Protein AF-A0A7G8H4Z4-F1 (afdb_monomer)

Radius of gyration: 18.01 Å; Cα contacts (8 Å, |Δi|>4): 346; chains: 1; bounding box: 50×31×47 Å

Mean predicted aligned error: 4.03 Å

pLDDT: mean 93.43, std 5.3, range [66.06, 98.56]

Secondary structure (DSSP, 8-state):
--B--TTTHHHHHHHHHHHHHS----HHHHHHHHHTS---SHHHHHHHHHHHHTPPPPPHHHHHHHHHHHHHSS-TTS-GGG--SGGGGPPBSS-HHHHHHHHHTT----EE-SS-HHHHHIIIIIIS--SS--EE-BTTBPPTT-THHHHHHHHHHHTTS--S-EEEEESSHHHHHHHHHHHHH-TTS-EEEEEE--TT-S-HHHHHHHHHHTT-SEEESSGGGHHHHHT-

Solvent-accessible surface area (backbone atoms only — not comparable to full-atom values): 13020 Å² total; per-residue (Å²): 96,55,59,45,48,66,70,10,60,55,39,18,31,2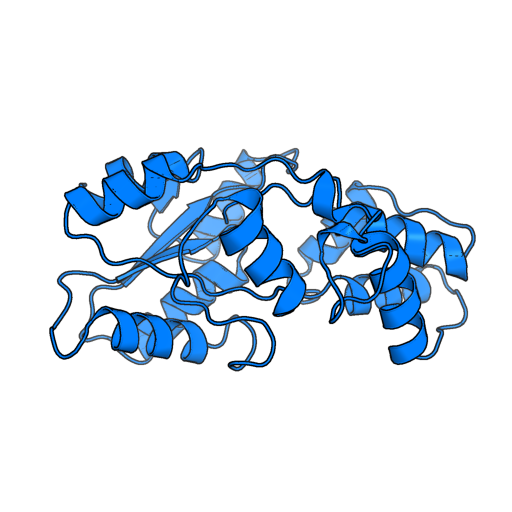6,52,41,31,22,71,77,62,74,49,64,66,50,73,62,57,50,49,59,53,46,66,70,74,76,49,86,49,59,59,64,39,29,52,51,51,34,53,73,72,68,37,86,79,71,57,68,67,61,50,44,51,51,27,42,44,45,25,37,37,45,63,73,89,53,67,75,88,64,43,72,20,29,66,78,71,40,52,66,67,59,57,52,65,60,56,51,51,37,48,76,71,71,45,76,79,70,46,80,43,85,43,50,55,53,63,46,46,44,46,44,39,70,72,41,62,41,81,83,68,56,69,38,33,45,81,74,41,66,65,73,41,48,26,63,40,58,53,53,49,53,52,64,64,34,70,89,54,84,65,87,57,48,75,47,61,25,60,48,57,43,46,28,36,17,44,52,47,35,33,73,78,43,66,91,48,47,67,43,25,34,29,30,60,59,89,83,51,86,61,50,67,62,48,48,49,51,33,44,75,53,58,26,75,42,78,42,89,46,70,73,48,48,61,71,63,71,77,107

Nearest PDB structures (foldseek):
  6kj7-assembly1_A  TM=3.170E-01  e=1.910E-01  Escherichia coli K-12
  1ujn-assembly1_B  TM=4.384E-01  e=1.568E+00  Thermus thermophilus HB8
  5g1o-assembly1_E  TM=2.697E-01  e=2.770E-01  Homo sapiens
  6jkp-assembly1_A  TM=4.003E-01  e=1.082E+00  Bifidobacterium catenulatum PV20-2
  5g1o-assembly2_B  TM=2.558E-01  e=6.591E-01  Homo sapiens

Sequence (232 aa):
MIRDVAGSYRRALQETVQHYSGWRPTPEDIDNLKGEGRWNNDWDASLELLRRHGTELPDRTALVDVFSGYYFGGDPQGDPSDWTGFIGDEPLLVDSAFFEELSSRGIRWGFVSGAEPPSARFVLEQRLGLNKPSLIAMGDAPDKPDPTGLLRMAETLADGERPEWVAYIGDTVADVQTVINARERRPELRWRSLGVAPPHVADVMSYHQKLRNAGADCIVGATRELIPALLQ

Structure (mmCIF, N/CA/C/O backbone):
data_AF-A0A7G8H4Z4-F1
#
_entry.id   AF-A0A7G8H4Z4-F1
#
loop_
_atom_site.group_PDB
_atom_site.id
_atom_site.type_symbol
_atom_site.label_atom_id
_atom_site.label_alt_id
_atom_site.label_comp_id
_atom_s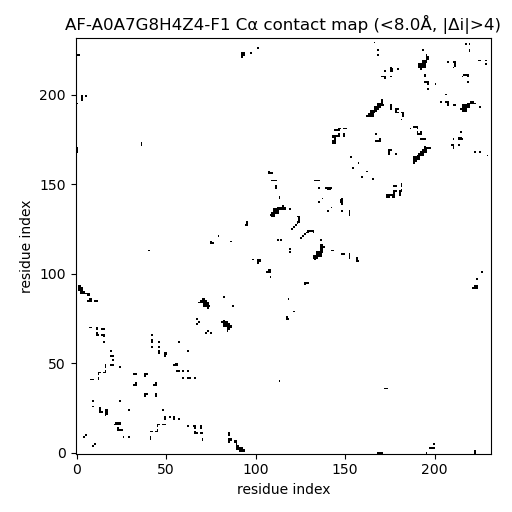ite.label_asym_id
_atom_site.label_entity_id
_atom_site.label_seq_id
_atom_site.pdbx_PDB_ins_code
_atom_site.Cartn_x
_atom_site.Cartn_y
_atom_site.Cartn_z
_atom_site.occupancy
_atom_site.B_iso_or_equiv
_atom_site.auth_seq_id
_atom_site.auth_comp_id
_atom_site.auth_asym_id
_atom_site.auth_atom_id
_atom_site.pdbx_PDB_model_num
ATOM 1 N N . MET A 1 1 ? -3.959 -4.346 3.946 1.00 86.81 1 MET A N 1
ATOM 2 C CA . MET A 1 1 ? -3.576 -4.863 2.611 1.00 86.81 1 MET A CA 1
ATOM 3 C C . MET A 1 1 ? -4.752 -5.628 1.990 1.00 86.81 1 MET A C 1
ATOM 5 O O . MET A 1 1 ? -5.390 -6.400 2.695 1.00 86.81 1 MET A O 1
ATOM 9 N N . ILE A 1 2 ? -5.117 -5.338 0.732 1.00 92.31 2 ILE A N 1
ATOM 10 C CA . ILE A 1 2 ? -6.394 -5.783 0.105 1.00 92.31 2 ILE A CA 1
ATOM 11 C C . ILE A 1 2 ? -6.240 -6.455 -1.266 1.00 92.31 2 ILE A C 1
ATOM 13 O O . ILE A 1 2 ? -7.210 -6.976 -1.810 1.00 92.31 2 ILE A O 1
ATOM 17 N N . ARG A 1 3 ? -5.032 -6.438 -1.824 1.00 92.12 3 ARG A N 1
ATOM 18 C CA . ARG A 1 3 ? -4.690 -6.997 -3.131 1.00 92.12 3 ARG A CA 1
ATOM 19 C C . ARG A 1 3 ? -3.290 -7.594 -3.070 1.00 92.12 3 ARG A C 1
ATOM 21 O O . ARG A 1 3 ? -2.479 -7.134 -2.263 1.00 92.12 3 ARG A O 1
ATOM 28 N N . ASP A 1 4 ? -3.010 -8.565 -3.924 1.00 88.94 4 ASP A N 1
ATOM 29 C CA . ASP A 1 4 ? -1.660 -9.068 -4.148 1.00 88.94 4 ASP A CA 1
ATOM 30 C C . ASP A 1 4 ? -1.006 -8.335 -5.325 1.00 88.94 4 ASP A C 1
ATOM 32 O O . ASP A 1 4 ? -1.487 -8.384 -6.454 1.00 88.94 4 ASP A O 1
ATOM 36 N N . VAL A 1 5 ? 0.099 -7.643 -5.043 1.00 84.38 5 VAL A N 1
ATOM 37 C CA . VAL A 1 5 ? 0.817 -6.792 -6.008 1.00 84.38 5 VAL A CA 1
ATOM 38 C C . VAL A 1 5 ? 2.031 -7.480 -6.641 1.00 84.38 5 VAL A C 1
ATOM 40 O O . VAL A 1 5 ? 2.798 -6.847 -7.371 1.00 84.38 5 VAL A O 1
ATOM 43 N N . ALA A 1 6 ? 2.252 -8.770 -6.363 1.00 80.44 6 ALA A N 1
ATOM 44 C CA . ALA A 1 6 ? 3.392 -9.505 -6.914 1.00 80.44 6 ALA A CA 1
ATOM 45 C C . ALA A 1 6 ? 3.399 -9.518 -8.448 1.00 80.44 6 ALA A C 1
ATOM 47 O O . ALA A 1 6 ? 4.448 -9.344 -9.065 1.00 80.44 6 ALA A O 1
ATOM 48 N N . GLY A 1 7 ? 2.222 -9.677 -9.059 1.00 82.12 7 GLY A N 1
ATOM 49 C CA . GLY A 1 7 ? 2.059 -9.678 -10.513 1.00 82.12 7 GLY A CA 1
ATOM 50 C C . GLY A 1 7 ? 2.130 -8.295 -11.166 1.00 82.12 7 GLY A C 1
ATOM 51 O O . GLY A 1 7 ? 2.235 -8.230 -12.389 1.00 82.12 7 GLY A O 1
ATOM 52 N N . SER A 1 8 ? 2.095 -7.214 -10.375 1.00 89.62 8 SER A N 1
ATOM 53 C CA . SER A 1 8 ? 1.918 -5.843 -10.858 1.00 89.62 8 SER A CA 1
ATOM 54 C C . SER A 1 8 ? 3.090 -4.921 -10.530 1.00 89.62 8 SER A C 1
ATOM 56 O O . SER A 1 8 ? 3.951 -4.733 -11.381 1.00 89.62 8 SER A O 1
ATOM 58 N N . TYR A 1 9 ? 3.179 -4.376 -9.314 1.00 88.19 9 TYR A N 1
ATOM 59 C CA . TYR A 1 9 ? 4.234 -3.454 -8.881 1.00 88.19 9 TYR A CA 1
ATOM 60 C C . TYR A 1 9 ? 5.607 -4.112 -8.952 1.00 88.19 9 TYR A C 1
ATOM 62 O O . TYR A 1 9 ? 6.549 -3.536 -9.494 1.00 88.19 9 TYR A O 1
ATOM 70 N N . ARG A 1 10 ? 5.723 -5.349 -8.448 1.00 89.38 10 ARG A N 1
ATOM 71 C CA . ARG A 1 10 ? 7.006 -6.070 -8.463 1.00 89.38 10 ARG A CA 1
ATOM 72 C C . ARG A 1 10 ? 7.414 -6.416 -9.893 1.00 89.38 10 ARG A C 1
ATOM 74 O O . ARG A 1 10 ? 8.589 -6.312 -10.224 1.00 89.38 10 ARG A O 1
ATOM 81 N N . ARG A 1 11 ? 6.447 -6.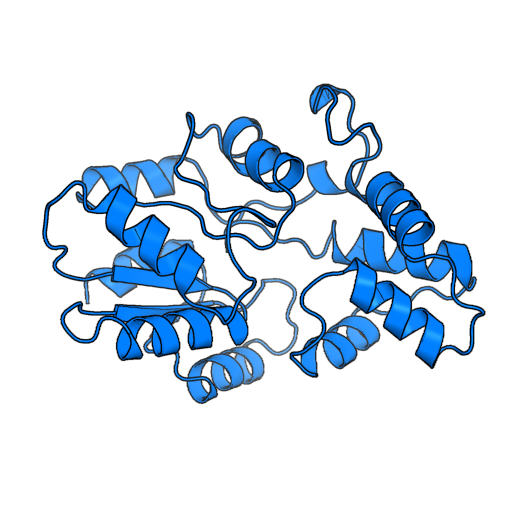741 -10.756 1.00 92.19 11 ARG A N 1
ATOM 82 C CA . ARG A 1 11 ? 6.690 -6.960 -12.184 1.00 92.19 11 ARG A CA 1
ATOM 83 C C . ARG A 1 11 ? 7.092 -5.671 -12.900 1.00 92.19 11 ARG A C 1
ATOM 85 O O . ARG A 1 11 ? 8.067 -5.689 -13.635 1.00 92.19 11 ARG A O 1
ATOM 92 N N . ALA A 1 12 ? 6.407 -4.556 -12.654 1.00 94.88 12 ALA A N 1
ATOM 93 C CA . ALA A 1 12 ? 6.767 -3.250 -13.202 1.00 94.88 12 ALA A CA 1
ATOM 94 C C . ALA A 1 12 ? 8.193 -2.859 -12.792 1.00 94.88 12 ALA A C 1
ATOM 96 O O . ALA A 1 12 ? 8.983 -2.493 -13.651 1.00 94.88 12 ALA A O 1
ATOM 97 N N . LEU A 1 13 ? 8.568 -3.068 -11.524 1.00 94.94 13 LEU A N 1
ATOM 98 C CA . LEU A 1 13 ? 9.944 -2.902 -11.045 1.00 94.94 13 LEU A CA 1
ATOM 99 C C . LEU A 1 13 ? 10.928 -3.766 -11.852 1.00 94.94 13 LEU A C 1
ATOM 101 O O . LEU A 1 13 ? 11.952 -3.261 -12.308 1.00 94.94 13 LEU A O 1
ATOM 105 N N . GLN A 1 14 ? 10.623 -5.051 -12.070 1.00 95.69 14 GLN A N 1
ATOM 106 C CA . GLN A 1 14 ? 11.476 -5.944 -12.865 1.00 95.69 14 GLN A CA 1
ATOM 107 C C . GLN A 1 14 ? 11.654 -5.453 -14.304 1.00 95.69 14 GLN A C 1
ATOM 109 O O . GLN A 1 14 ? 12.784 -5.417 -14.791 1.00 95.69 14 GLN A O 1
ATOM 114 N N . GLU A 1 15 ? 10.562 -5.073 -14.971 1.00 97.00 15 GLU A N 1
ATOM 115 C CA . GLU A 1 15 ? 10.593 -4.568 -16.349 1.00 97.00 15 GLU A CA 1
ATOM 116 C C . GLU A 1 15 ? 11.323 -3.221 -16.443 1.00 97.00 15 GLU A C 1
ATOM 118 O O . GLU A 1 15 ? 12.080 -2.994 -17.385 1.00 97.00 15 GLU A O 1
ATOM 123 N N . THR A 1 16 ? 11.167 -2.339 -15.453 1.00 97.50 16 THR A N 1
ATOM 124 C CA . THR A 1 16 ? 11.894 -1.065 -15.379 1.00 97.50 16 THR A CA 1
ATOM 125 C C . THR A 1 16 ? 13.393 -1.289 -15.210 1.00 97.50 16 THR A C 1
ATOM 127 O O . THR A 1 16 ? 14.186 -0.683 -15.928 1.00 97.50 16 THR A O 1
ATOM 130 N N . VAL A 1 17 ? 13.814 -2.184 -14.312 1.00 97.69 17 VAL A N 1
ATOM 131 C CA . VAL A 1 17 ? 15.243 -2.503 -14.148 1.00 97.69 17 VAL A CA 1
ATOM 132 C C . VAL A 1 17 ? 15.800 -3.147 -15.422 1.00 97.69 17 VAL A C 1
ATOM 134 O O . VAL A 1 17 ? 16.880 -2.761 -15.880 1.00 97.69 17 VAL A O 1
ATOM 137 N N . GLN A 1 18 ? 15.048 -4.054 -16.051 1.00 97.75 18 GLN A N 1
ATOM 138 C CA . GLN A 1 18 ? 15.438 -4.672 -17.318 1.00 97.75 18 GLN A CA 1
ATOM 139 C C . GLN A 1 18 ? 15.544 -3.657 -18.458 1.00 97.75 18 GLN A C 1
ATOM 141 O O . GLN A 1 18 ? 16.483 -3.741 -19.247 1.00 97.75 18 GLN A O 1
ATOM 146 N N . HIS A 1 19 ? 14.638 -2.681 -18.528 1.00 97.44 19 HIS A N 1
ATOM 147 C CA . HIS A 1 19 ? 14.658 -1.623 -19.536 1.00 97.44 19 HIS A CA 1
ATOM 148 C C . HIS A 1 19 ? 15.983 -0.845 -19.534 1.00 97.44 19 HIS A C 1
ATOM 150 O O . HIS A 1 19 ? 16.539 -0.585 -20.598 1.00 97.44 19 HIS A O 1
ATOM 156 N N . TYR A 1 20 ? 16.512 -0.513 -18.351 1.00 97.62 20 TYR A N 1
ATOM 157 C CA . TYR A 1 20 ? 17.741 0.281 -18.228 1.00 97.62 20 TYR A CA 1
ATOM 158 C C . TYR A 1 20 ? 19.033 -0.542 -18.202 1.00 97.62 20 TYR A C 1
ATOM 160 O O . TYR A 1 20 ? 20.078 -0.042 -18.611 1.00 97.62 20 TYR A O 1
ATOM 168 N N . SER A 1 21 ? 18.998 -1.782 -17.708 1.00 96.38 21 SER A N 1
ATOM 169 C CA . SER A 1 21 ? 20.215 -2.582 -17.482 1.00 96.38 21 SER A CA 1
ATOM 170 C C . SER A 1 21 ? 20.344 -3.829 -18.356 1.00 96.38 21 SER A C 1
ATOM 172 O O . SER A 1 21 ? 21.412 -4.437 -18.391 1.00 96.38 21 SER A O 1
ATOM 174 N N . GLY A 1 22 ? 19.266 -4.260 -19.017 1.00 96.19 22 GLY A N 1
ATOM 175 C CA . GLY A 1 22 ? 19.169 -5.571 -19.666 1.00 96.19 22 GLY A CA 1
ATOM 176 C C . GLY A 1 22 ? 19.056 -6.750 -18.688 1.00 96.19 22 GLY A C 1
ATOM 177 O O . GLY A 1 22 ? 18.748 -7.865 -19.112 1.00 96.19 22 GLY A O 1
ATOM 178 N N . TRP A 1 23 ? 19.258 -6.523 -17.387 1.00 96.62 23 TRP A N 1
ATOM 179 C CA . TRP A 1 23 ? 19.105 -7.513 -16.329 1.00 96.62 23 TRP A CA 1
ATOM 180 C C . TRP A 1 23 ? 17.718 -7.419 -15.696 1.00 96.62 23 TRP A C 1
ATOM 182 O O . TRP A 1 23 ? 17.251 -6.342 -15.333 1.00 96.62 23 TRP A O 1
ATOM 192 N N . ARG A 1 24 ? 17.062 -8.570 -15.538 1.00 96.25 24 ARG A N 1
ATOM 193 C CA . ARG A 1 24 ? 15.770 -8.667 -14.859 1.00 96.25 24 ARG A CA 1
ATOM 194 C C . ARG A 1 24 ? 15.986 -9.218 -13.443 1.00 96.25 24 ARG A C 1
ATOM 196 O O . ARG A 1 24 ? 16.349 -10.392 -13.332 1.00 96.25 24 ARG A O 1
ATOM 203 N N . PRO A 1 25 ? 15.768 -8.423 -12.379 1.00 95.25 25 PRO A N 1
ATOM 204 C CA . PRO A 1 25 ? 15.934 -8.891 -11.009 1.00 95.25 25 PRO A CA 1
ATOM 205 C C . PRO A 1 25 ? 14.963 -10.028 -10.703 1.00 95.25 25 PRO A C 1
ATOM 207 O O . PRO A 1 25 ? 13.812 -10.034 -11.151 1.00 95.25 25 PRO A O 1
ATOM 210 N N . THR A 1 26 ? 15.418 -11.003 -9.930 1.00 91.94 26 THR A N 1
ATOM 211 C CA . THR A 1 26 ? 14.581 -12.111 -9.466 1.00 91.94 26 THR A CA 1
ATOM 212 C C . THR A 1 26 ? 13.665 -11.656 -8.320 1.00 91.94 26 THR A C 1
ATOM 214 O O . THR A 1 26 ? 13.934 -10.636 -7.681 1.00 91.94 26 THR A O 1
ATOM 217 N N . PRO A 1 27 ? 12.580 -12.392 -8.010 1.00 86.25 27 PRO A N 1
ATOM 218 C CA . PRO A 1 27 ? 11.784 -12.122 -6.811 1.00 86.25 27 PRO A CA 1
ATOM 219 C C . PRO A 1 27 ? 12.628 -12.082 -5.529 1.00 86.25 27 PRO A C 1
ATOM 221 O O . PRO A 1 27 ? 12.406 -11.214 -4.688 1.00 86.25 27 PRO A O 1
ATOM 224 N N . GLU A 1 28 ? 13.642 -12.949 -5.435 1.00 85.69 28 GLU A N 1
ATOM 225 C CA . GLU A 1 28 ? 14.582 -13.006 -4.313 1.00 85.69 28 GLU A CA 1
ATOM 226 C C . GLU A 1 28 ? 15.433 -11.732 -4.203 1.00 85.69 28 GLU A C 1
ATOM 228 O O . GLU A 1 28 ? 15.587 -11.199 -3.106 1.00 85.69 28 GLU A O 1
ATOM 233 N N . ASP A 1 29 ? 15.917 -11.176 -5.320 1.00 91.00 29 ASP A N 1
ATOM 234 C CA . ASP A 1 29 ? 16.646 -9.896 -5.316 1.00 91.00 29 ASP A CA 1
ATOM 235 C C . ASP A 1 29 ? 15.784 -8.763 -4.740 1.00 91.00 29 ASP A C 1
ATOM 237 O O . ASP A 1 29 ? 16.250 -7.944 -3.943 1.00 91.00 29 ASP A O 1
ATOM 241 N N . ILE A 1 30 ? 14.501 -8.740 -5.112 1.00 88.56 30 ILE A N 1
ATOM 242 C CA . ILE A 1 30 ? 13.546 -7.734 -4.638 1.00 88.56 30 ILE A CA 1
ATOM 243 C C . ILE A 1 30 ? 13.212 -7.968 -3.162 1.00 88.56 30 ILE A C 1
ATOM 245 O O . ILE A 1 30 ? 13.151 -7.004 -2.402 1.00 88.56 30 ILE A O 1
ATOM 249 N N . ASP A 1 31 ? 12.997 -9.215 -2.736 1.00 82.88 31 ASP A N 1
ATOM 250 C CA . ASP A 1 31 ? 12.741 -9.552 -1.329 1.00 82.88 31 ASP A CA 1
ATOM 251 C C . ASP A 1 31 ? 13.931 -9.183 -0.437 1.00 82.88 31 ASP A C 1
ATOM 253 O O . ASP A 1 31 ? 13.738 -8.558 0.607 1.00 82.88 31 ASP A O 1
ATOM 257 N N . ASN A 1 32 ? 15.155 -9.489 -0.869 1.00 84.62 32 ASN A N 1
ATOM 258 C CA . ASN A 1 32 ? 16.382 -9.126 -0.162 1.00 84.62 32 ASN A CA 1
ATOM 259 C C . ASN A 1 32 ? 16.508 -7.608 -0.016 1.00 84.62 32 ASN A C 1
ATOM 261 O O . ASN A 1 32 ? 16.765 -7.109 1.082 1.00 84.62 32 ASN A O 1
ATOM 265 N N . LEU A 1 33 ? 16.252 -6.867 -1.097 1.00 86.75 33 LEU A N 1
ATOM 266 C CA . LEU A 1 33 ? 16.260 -5.412 -1.075 1.00 86.75 33 LEU A CA 1
ATOM 267 C C . LEU A 1 33 ? 15.194 -4.857 -0.121 1.00 86.75 33 LEU A C 1
ATOM 269 O O . LEU A 1 33 ? 15.506 -4.108 0.804 1.00 86.75 33 LEU A O 1
ATOM 273 N N . LYS A 1 34 ? 13.926 -5.241 -0.303 1.00 79.62 34 LYS A N 1
ATOM 274 C CA . LYS A 1 34 ? 12.804 -4.797 0.545 1.00 79.62 34 LYS A CA 1
ATOM 275 C C . LYS A 1 34 ? 12.999 -5.212 2.006 1.00 79.62 34 LYS A C 1
ATOM 277 O O . LYS A 1 34 ? 12.556 -4.508 2.917 1.00 79.62 34 LYS A O 1
ATOM 282 N N . GLY A 1 35 ? 13.718 -6.308 2.243 1.00 73.06 35 GLY A N 1
ATOM 283 C CA . GLY A 1 35 ? 14.132 -6.798 3.552 1.00 73.06 35 GLY A CA 1
ATOM 284 C C . GLY A 1 35 ? 14.850 -5.753 4.408 1.00 73.06 35 GLY A C 1
ATOM 285 O O . GLY A 1 35 ? 14.655 -5.756 5.626 1.00 73.06 35 GLY A O 1
ATOM 286 N N . GLU A 1 36 ? 15.571 -4.817 3.781 1.00 81.38 36 GLU A N 1
ATOM 287 C CA . GLU A 1 36 ? 16.318 -3.724 4.426 1.00 81.38 36 GLU A CA 1
ATOM 288 C C . GLU A 1 36 ? 15.432 -2.652 5.078 1.00 81.38 36 GLU A C 1
ATOM 290 O O . GLU A 1 36 ? 15.938 -1.803 5.814 1.00 81.38 36 GLU A O 1
ATOM 295 N N . GLY A 1 37 ? 14.123 -2.657 4.799 1.00 66.06 37 GLY A N 1
ATOM 296 C CA . GLY A 1 37 ? 13.134 -1.824 5.492 1.00 66.06 37 GLY A CA 1
ATOM 297 C C . GLY A 1 37 ? 13.179 -0.326 5.174 1.00 66.06 37 GLY A C 1
ATOM 298 O O . GLY A 1 37 ? 12.551 0.452 5.885 1.00 66.06 37 GLY A O 1
ATOM 299 N N . ARG A 1 38 ? 13.917 0.085 4.134 1.00 74.25 38 ARG A N 1
ATOM 300 C CA . ARG A 1 38 ? 14.039 1.495 3.705 1.00 74.25 38 ARG A CA 1
ATOM 301 C C . ARG A 1 38 ? 13.468 1.794 2.314 1.00 74.25 38 ARG A C 1
ATOM 303 O O . ARG A 1 38 ? 13.267 2.953 1.977 1.00 74.25 38 ARG A O 1
ATOM 310 N N . TRP A 1 39 ? 13.205 0.766 1.508 1.00 80.00 39 TRP A N 1
ATOM 311 C CA . TRP A 1 39 ? 12.813 0.903 0.100 1.00 80.00 39 TRP A CA 1
ATOM 312 C C . TRP A 1 39 ? 11.296 0.795 -0.063 1.00 80.00 39 TRP A C 1
ATOM 314 O O . TRP A 1 39 ? 10.779 -0.170 -0.627 1.00 80.00 39 TRP A O 1
ATOM 324 N N . ASN A 1 40 ? 10.572 1.768 0.493 1.00 66.38 40 ASN A N 1
ATOM 325 C CA . ASN A 1 40 ? 9.112 1.697 0.614 1.00 66.38 40 ASN A CA 1
ATOM 326 C C . ASN A 1 40 ? 8.376 1.889 -0.719 1.00 66.38 40 ASN A C 1
ATOM 328 O O . ASN A 1 40 ? 7.329 1.277 -0.908 1.00 66.38 40 ASN A O 1
ATOM 332 N N . ASN A 1 41 ? 8.932 2.658 -1.660 1.00 80.50 41 ASN A N 1
ATOM 333 C CA . ASN A 1 41 ? 8.384 2.786 -3.012 1.00 80.50 41 ASN A CA 1
ATOM 334 C C . ASN A 1 41 ? 9.210 1.976 -4.028 1.00 80.50 41 ASN A C 1
ATOM 336 O O . ASN A 1 41 ? 10.412 1.763 -3.852 1.00 80.50 41 ASN A O 1
ATOM 340 N N . ASP A 1 42 ? 8.547 1.468 -5.067 1.00 86.75 42 ASP A N 1
ATOM 341 C CA . ASP A 1 42 ? 9.168 0.577 -6.055 1.00 86.75 42 ASP A CA 1
ATOM 342 C C . ASP A 1 42 ? 10.041 1.309 -7.084 1.00 86.75 42 ASP A C 1
ATOM 344 O O . ASP A 1 42 ? 10.911 0.691 -7.699 1.00 86.75 42 ASP A O 1
ATOM 348 N N . TRP A 1 43 ? 9.898 2.629 -7.215 1.00 89.81 43 TRP A N 1
ATOM 349 C CA . TRP A 1 43 ? 10.764 3.448 -8.069 1.00 89.81 43 TRP A CA 1
ATOM 350 C C . TRP A 1 43 ? 12.165 3.595 -7.483 1.00 89.81 43 TRP A C 1
ATOM 352 O O . TRP A 1 43 ? 13.156 3.306 -8.150 1.00 89.81 43 TRP A O 1
ATOM 362 N N . ASP A 1 44 ? 12.257 3.979 -6.211 1.00 89.94 44 ASP A N 1
ATOM 363 C CA . ASP A 1 44 ? 13.529 4.111 -5.505 1.00 89.94 44 ASP A CA 1
ATOM 364 C C . ASP A 1 44 ? 14.170 2.729 -5.313 1.00 89.94 44 ASP A C 1
ATOM 366 O O . ASP A 1 44 ? 15.388 2.596 -5.410 1.00 89.94 44 ASP A O 1
ATOM 370 N N . ALA A 1 45 ? 13.359 1.677 -5.138 1.00 92.06 45 ALA A N 1
ATOM 371 C CA . ALA A 1 45 ? 13.839 0.297 -5.181 1.00 92.06 45 ALA A CA 1
ATOM 372 C C . ALA A 1 45 ? 14.441 -0.066 -6.554 1.00 92.06 45 ALA A C 1
ATOM 374 O O . ALA A 1 45 ? 15.503 -0.683 -6.610 1.00 92.06 45 ALA A O 1
ATOM 375 N N . SER A 1 46 ? 13.807 0.345 -7.660 1.00 95.75 46 SER A N 1
ATOM 376 C CA . SER A 1 46 ? 14.335 0.135 -9.018 1.00 95.75 46 SER A CA 1
ATOM 377 C C . SER A 1 46 ? 15.669 0.861 -9.220 1.00 95.75 46 SER A C 1
ATOM 379 O O . SER A 1 46 ? 16.628 0.261 -9.703 1.00 95.75 46 SER A O 1
ATOM 381 N N . LEU A 1 47 ? 15.761 2.131 -8.803 1.00 95.31 47 LEU A N 1
ATOM 382 C CA . LEU A 1 47 ? 17.005 2.911 -8.846 1.00 95.31 47 LEU A CA 1
ATOM 3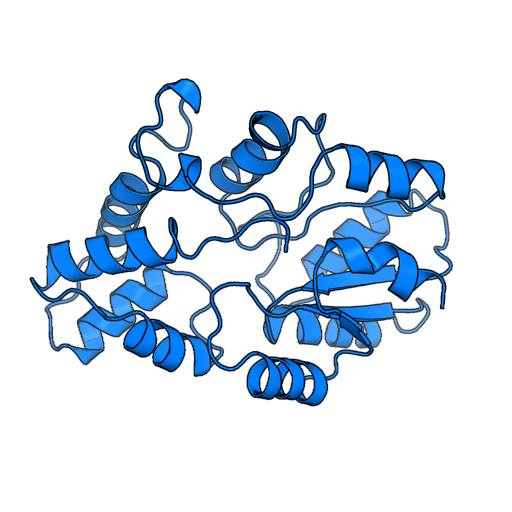83 C C . LEU A 1 47 ? 18.123 2.238 -8.051 1.00 95.31 47 LEU A C 1
ATOM 385 O O . LEU A 1 47 ? 19.258 2.142 -8.515 1.00 95.31 47 LEU A O 1
ATOM 389 N N . GLU A 1 48 ? 17.805 1.749 -6.859 1.00 95.44 48 GLU A N 1
ATOM 390 C CA . GLU A 1 48 ? 18.773 1.082 -6.002 1.00 95.44 48 GLU A CA 1
ATOM 391 C C . GLU A 1 48 ? 19.274 -0.239 -6.604 1.00 95.44 48 GLU A C 1
ATOM 393 O O . GLU A 1 48 ? 20.468 -0.536 -6.520 1.00 95.44 48 GLU A O 1
ATOM 398 N N . LEU A 1 49 ? 18.405 -1.012 -7.262 1.00 96.31 49 LEU A N 1
ATOM 399 C CA . LEU A 1 49 ? 18.810 -2.220 -7.988 1.00 96.31 49 LEU A CA 1
ATOM 400 C C . LEU A 1 49 ? 19.740 -1.892 -9.156 1.00 96.31 49 LEU A C 1
ATOM 402 O O . LEU A 1 49 ? 20.787 -2.526 -9.286 1.00 96.31 49 LEU A O 1
ATOM 406 N N . LEU A 1 50 ? 19.416 -0.867 -9.951 1.00 97.00 50 LEU A N 1
ATOM 407 C CA . LEU A 1 50 ? 20.288 -0.387 -11.031 1.00 97.00 50 LEU A CA 1
ATOM 408 C C . LEU A 1 50 ? 21.656 0.044 -10.493 1.00 97.00 50 LEU A C 1
ATOM 410 O O . LEU A 1 50 ? 22.695 -0.324 -11.046 1.00 97.00 50 LEU A O 1
ATOM 414 N N . ARG A 1 51 ? 21.667 0.755 -9.361 1.00 95.94 51 ARG A N 1
ATOM 415 C CA . ARG A 1 51 ? 22.895 1.218 -8.707 1.00 95.94 51 ARG A CA 1
ATOM 416 C C . ARG A 1 51 ? 23.766 0.048 -8.256 1.00 95.94 51 ARG A C 1
ATOM 418 O O . ARG A 1 51 ? 24.977 0.080 -8.458 1.00 95.94 51 ARG A O 1
ATOM 425 N N . ARG A 1 52 ? 23.171 -0.982 -7.643 1.00 95.88 52 ARG A N 1
ATOM 426 C CA . ARG A 1 52 ? 23.888 -2.192 -7.193 1.00 95.88 52 ARG A CA 1
ATOM 427 C C . ARG A 1 52 ? 24.397 -3.038 -8.350 1.00 95.88 52 ARG A C 1
ATOM 429 O O . ARG A 1 52 ? 25.466 -3.627 -8.231 1.00 95.88 52 ARG A O 1
ATOM 436 N N . HIS A 1 53 ? 23.658 -3.064 -9.453 1.00 95.56 53 HIS A N 1
ATOM 437 C CA . HIS A 1 53 ? 24.067 -3.727 -10.686 1.00 95.56 53 HIS A CA 1
ATOM 438 C C . HIS A 1 53 ? 25.216 -2.987 -11.405 1.00 95.56 53 HIS A C 1
ATOM 440 O O . HIS A 1 53 ? 25.872 -3.556 -12.272 1.00 95.56 53 HIS A O 1
ATOM 446 N N . GLY A 1 54 ? 25.509 -1.735 -11.028 1.00 95.31 54 GLY A N 1
ATOM 447 C CA . GLY A 1 54 ? 26.556 -0.922 -11.656 1.00 95.31 54 GLY A CA 1
ATOM 448 C C . GLY A 1 54 ? 26.114 -0.271 -12.968 1.00 95.31 54 GLY A C 1
ATOM 449 O O . GLY A 1 54 ? 26.955 0.098 -13.785 1.00 95.31 54 GLY A O 1
ATOM 450 N N . THR A 1 55 ? 24.803 -0.141 -13.181 1.00 94.25 55 THR A N 1
ATOM 451 C CA . THR A 1 55 ? 24.221 0.547 -14.336 1.00 94.25 55 THR A CA 1
ATOM 452 C C . THR A 1 55 ? 24.246 2.063 -14.122 1.00 94.25 55 THR A C 1
ATOM 454 O O . THR A 1 55 ? 24.074 2.543 -13.000 1.00 94.25 55 THR A O 1
ATOM 457 N N . GLU A 1 56 ? 24.457 2.826 -15.198 1.00 94.19 56 GLU A N 1
ATOM 458 C CA . GLU A 1 56 ? 24.298 4.282 -15.170 1.00 94.19 56 GLU A CA 1
ATOM 459 C C . GLU A 1 56 ? 22.858 4.636 -14.781 1.00 94.19 56 GLU A C 1
ATOM 461 O O . GLU A 1 56 ? 21.900 4.113 -15.351 1.00 94.19 56 GLU A O 1
ATOM 466 N N . LEU A 1 57 ? 22.701 5.486 -13.766 1.00 95.88 57 LEU A N 1
ATOM 467 C CA . LEU A 1 57 ? 21.382 5.781 -13.226 1.00 95.88 57 LEU A CA 1
ATOM 468 C C . LEU A 1 57 ? 20.647 6.790 -14.114 1.00 95.88 57 LEU A C 1
ATOM 470 O O . LEU A 1 57 ? 21.191 7.867 -14.370 1.00 95.88 57 LEU A O 1
ATOM 474 N N . PRO A 1 58 ? 19.409 6.487 -14.543 1.00 95.50 58 PRO A N 1
ATOM 475 C CA . PRO A 1 58 ? 18.569 7.473 -15.205 1.00 95.50 58 PRO A CA 1
ATOM 476 C C . PRO A 1 58 ? 18.153 8.577 -14.227 1.00 95.50 58 PRO A C 1
ATOM 478 O O . PRO A 1 58 ? 18.215 8.413 -13.004 1.00 95.50 58 PRO A O 1
ATOM 481 N N . ASP A 1 59 ? 17.652 9.689 -14.771 1.00 96.00 59 ASP A N 1
ATOM 482 C CA . ASP A 1 59 ? 16.898 10.640 -13.960 1.00 96.00 59 ASP A CA 1
ATOM 483 C C . ASP A 1 59 ? 15.709 9.933 -13.292 1.00 96.00 59 ASP A C 1
ATOM 485 O O . ASP A 1 59 ? 15.039 9.090 -13.898 1.00 96.00 59 ASP A O 1
ATOM 489 N N . ARG A 1 60 ? 15.433 10.291 -12.036 1.00 94.00 60 ARG A N 1
ATOM 490 C CA . ARG A 1 60 ? 14.363 9.661 -11.258 1.00 94.00 60 ARG A CA 1
ATOM 491 C C . ARG A 1 60 ? 13.003 9.817 -11.933 1.00 94.00 60 ARG A C 1
ATOM 493 O O . ARG A 1 60 ? 12.222 8.873 -11.912 1.00 94.00 60 ARG A O 1
ATOM 500 N N . THR A 1 61 ? 12.723 10.975 -12.524 1.00 94.06 61 THR A N 1
ATOM 501 C CA . THR A 1 61 ? 11.452 11.247 -13.209 1.00 94.06 61 THR A CA 1
ATOM 502 C C . THR A 1 61 ? 11.296 10.324 -14.408 1.00 94.06 61 THR A C 1
ATOM 504 O O . THR A 1 61 ? 10.289 9.638 -14.521 1.00 94.06 61 THR A O 1
ATOM 507 N N . ALA A 1 62 ? 12.344 10.205 -15.230 1.00 96.00 62 ALA A N 1
ATOM 508 C CA . ALA A 1 62 ? 12.336 9.307 -16.382 1.00 96.00 62 ALA A CA 1
ATOM 509 C C . ALA A 1 62 ? 12.117 7.839 -15.972 1.00 96.00 62 ALA A C 1
ATOM 511 O O . ALA A 1 62 ? 11.375 7.113 -16.631 1.00 96.00 62 ALA A O 1
ATOM 512 N N . LEU A 1 63 ? 12.716 7.403 -14.858 1.00 96.62 63 LEU A N 1
ATOM 513 C CA . LEU A 1 63 ? 12.490 6.056 -14.336 1.00 96.62 63 LEU A CA 1
ATOM 514 C C . LEU A 1 63 ? 11.048 5.851 -13.857 1.00 96.62 63 LEU A C 1
ATOM 516 O O . LEU A 1 63 ? 10.464 4.797 -14.116 1.00 96.62 63 LEU A O 1
ATOM 520 N N . VAL A 1 64 ? 10.480 6.839 -13.160 1.00 94.31 64 VAL A N 1
ATOM 521 C CA . VAL A 1 64 ? 9.079 6.813 -12.714 1.00 94.31 64 VAL A CA 1
ATOM 522 C C . VAL A 1 64 ? 8.138 6.747 -13.917 1.00 94.31 64 VAL A C 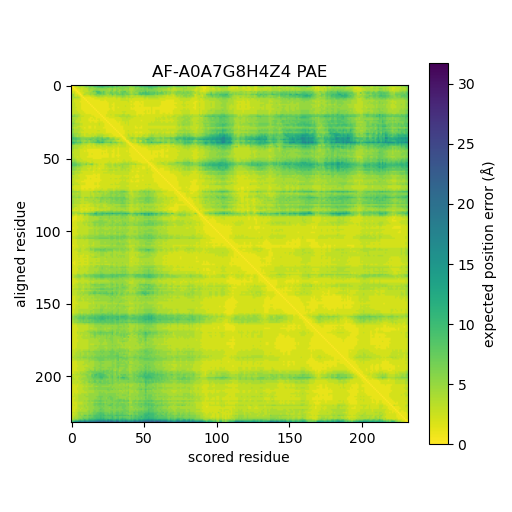1
ATOM 524 O O . VAL A 1 64 ? 7.170 5.990 -13.871 1.00 94.31 64 VAL A O 1
ATOM 527 N N . ASP A 1 65 ? 8.444 7.449 -15.009 1.00 94.94 65 ASP A N 1
ATOM 528 C CA . ASP A 1 65 ? 7.652 7.410 -16.242 1.00 94.94 65 ASP A CA 1
ATOM 529 C C . ASP A 1 65 ? 7.681 6.015 -16.888 1.00 94.94 65 ASP A C 1
ATOM 531 O O . ASP A 1 65 ? 6.630 5.462 -17.220 1.00 94.94 65 ASP A O 1
ATOM 535 N N . VAL A 1 66 ? 8.860 5.390 -16.999 1.00 96.62 66 VAL A N 1
ATOM 536 C CA . VAL A 1 66 ? 8.991 4.014 -17.520 1.00 96.62 66 VAL A CA 1
ATOM 537 C C . VAL A 1 66 ? 8.247 3.015 -16.634 1.00 96.62 66 VAL A C 1
ATOM 539 O O . VAL A 1 66 ? 7.522 2.156 -17.138 1.00 96.62 66 VAL A O 1
ATOM 542 N N . PHE A 1 67 ? 8.394 3.129 -15.313 1.00 96.25 67 PHE A N 1
ATOM 543 C CA . PHE A 1 67 ? 7.652 2.301 -14.363 1.00 96.25 67 PHE A CA 1
ATOM 544 C C . PHE A 1 67 ? 6.142 2.464 -14.531 1.00 96.25 67 PHE A C 1
ATOM 546 O O . PHE A 1 67 ? 5.419 1.470 -14.624 1.00 96.25 67 PHE A O 1
ATOM 553 N N . SER A 1 68 ? 5.665 3.707 -14.596 1.00 94.88 68 SER A N 1
ATOM 554 C CA . SER A 1 68 ? 4.244 4.025 -14.755 1.00 94.88 68 SER A CA 1
ATOM 555 C C . SER A 1 68 ? 3.699 3.462 -16.064 1.00 94.88 68 SER A C 1
ATOM 557 O O . SER A 1 68 ? 2.598 2.914 -16.077 1.00 94.88 68 SER A O 1
ATOM 559 N N . GLY A 1 69 ? 4.496 3.493 -17.136 1.00 96.06 69 GLY A N 1
ATOM 560 C CA . GLY A 1 69 ? 4.170 2.861 -18.412 1.00 96.06 69 GLY A CA 1
ATOM 561 C C . GLY A 1 69 ? 3.927 1.355 -18.298 1.00 96.06 69 GLY A C 1
ATOM 562 O O . GLY A 1 69 ? 2.949 0.862 -18.847 1.00 96.06 69 GLY A O 1
ATOM 563 N N . TYR A 1 70 ? 4.742 0.611 -17.547 1.00 96.19 70 TYR A N 1
ATOM 564 C CA . TYR A 1 70 ? 4.489 -0.821 -17.323 1.00 96.19 70 TYR A CA 1
ATOM 565 C C . TYR A 1 70 ? 3.327 -1.084 -16.360 1.00 96.19 70 TYR A C 1
ATOM 567 O O . TYR A 1 70 ? 2.549 -2.023 -16.548 1.00 96.19 70 TYR A O 1
ATOM 575 N N . TYR A 1 71 ? 3.212 -0.275 -15.309 1.00 95.75 71 TYR A N 1
ATOM 576 C CA . TYR A 1 71 ? 2.231 -0.492 -14.254 1.00 95.75 71 TYR A CA 1
ATOM 577 C C . TYR A 1 71 ? 0.805 -0.120 -14.688 1.00 95.75 71 TYR A C 1
ATOM 579 O O . TYR A 1 71 ? -0.100 -0.949 -14.570 1.00 95.75 71 TYR A O 1
ATOM 587 N N . PHE A 1 72 ? 0.606 1.084 -15.230 1.00 95.75 72 PHE A N 1
ATOM 588 C CA . PHE A 1 72 ? -0.689 1.550 -15.732 1.00 95.75 72 PHE A CA 1
ATOM 589 C C . PHE A 1 72 ? -0.919 1.161 -17.197 1.00 95.75 72 PHE A C 1
ATOM 591 O O . PHE A 1 72 ? -2.036 0.815 -17.565 1.00 95.75 72 PHE A O 1
ATOM 598 N N . GLY A 1 73 ? 0.112 1.176 -18.050 1.00 94.75 73 GLY A N 1
ATOM 599 C CA . GLY A 1 73 ? -0.061 0.942 -19.494 1.00 94.75 73 GLY A CA 1
ATOM 600 C C . GLY A 1 73 ? -0.845 2.042 -20.211 1.00 94.75 73 GLY A C 1
ATOM 601 O O . GLY A 1 73 ? -1.363 1.807 -21.294 1.00 94.75 73 GLY A O 1
ATOM 602 N N . GLY A 1 74 ? -0.951 3.223 -19.606 1.00 93.25 74 GLY A N 1
ATOM 603 C CA . GLY A 1 74 ? -1.710 4.370 -20.097 1.00 93.25 74 GLY A CA 1
ATOM 604 C C . GLY A 1 74 ? -1.477 5.593 -19.208 1.00 93.25 74 GLY A C 1
ATOM 605 O O . GLY A 1 74 ? -0.638 5.548 -18.308 1.00 93.25 74 GLY A O 1
ATOM 606 N N . ASP A 1 75 ? -2.207 6.682 -19.460 1.00 93.31 75 ASP A N 1
ATOM 607 C CA . ASP A 1 75 ? -2.144 7.894 -18.632 1.00 93.31 75 ASP A CA 1
ATOM 608 C C . ASP A 1 75 ? -2.750 7.623 -17.239 1.00 93.31 75 ASP A C 1
ATOM 610 O O . ASP A 1 75 ? -3.953 7.354 -17.157 1.00 93.31 75 ASP A O 1
ATOM 614 N N . PRO A 1 76 ? -1.981 7.730 -16.135 1.00 92.31 76 PRO A N 1
ATOM 615 C CA . PRO A 1 76 ? -2.500 7.533 -14.782 1.00 92.31 76 PRO A CA 1
ATOM 616 C C . PRO A 1 76 ? -3.599 8.529 -14.389 1.00 92.31 76 PRO A C 1
ATOM 618 O O . PRO A 1 76 ? -4.345 8.266 -13.452 1.00 92.31 76 PRO A O 1
ATOM 621 N N . GLN A 1 77 ? -3.697 9.684 -15.050 1.00 91.94 77 GLN A N 1
ATOM 622 C CA . GLN A 1 77 ? -4.771 10.661 -14.826 1.00 91.94 77 GLN A CA 1
ATOM 623 C C . GLN A 1 77 ? -5.921 10.524 -15.837 1.00 91.94 77 GLN A C 1
ATOM 625 O O . GLN A 1 77 ? -6.924 11.229 -15.714 1.00 91.94 77 GLN A O 1
ATOM 630 N N . GLY A 1 78 ? -5.771 9.640 -16.827 1.00 91.62 78 GLY A N 1
ATOM 631 C CA . GLY A 1 78 ? -6.770 9.343 -17.848 1.00 91.62 78 GLY A CA 1
ATOM 632 C C . GLY A 1 78 ? -7.848 8.364 -17.378 1.00 91.62 78 GLY A C 1
ATOM 633 O O . GLY A 1 78 ? -7.976 8.061 -16.190 1.00 91.62 78 GLY A O 1
ATOM 634 N N . ASP A 1 79 ? -8.640 7.869 -18.329 1.00 91.81 79 ASP A N 1
ATOM 635 C CA . ASP A 1 79 ? -9.674 6.869 -18.063 1.00 91.81 79 ASP A CA 1
ATOM 636 C C . ASP A 1 79 ? -9.027 5.499 -17.772 1.00 91.81 79 ASP A C 1
ATOM 638 O O . ASP A 1 79 ? -8.299 4.976 -18.620 1.00 91.81 79 ASP A O 1
ATOM 642 N N . PRO A 1 80 ? -9.288 4.874 -16.606 1.00 92.19 80 PRO A N 1
ATOM 643 C CA . PRO A 1 80 ? -8.728 3.566 -16.292 1.00 92.19 80 PRO A CA 1
ATOM 644 C C . PRO A 1 80 ? -9.156 2.433 -17.229 1.00 92.19 80 PRO A C 1
ATOM 646 O O . PRO A 1 80 ? -8.534 1.374 -17.215 1.00 92.19 80 PRO A O 1
ATOM 649 N N . SER A 1 81 ? -10.211 2.613 -18.028 1.00 91.31 81 SER A N 1
ATOM 650 C CA . SER A 1 81 ? -10.602 1.636 -19.053 1.00 91.31 81 SER A CA 1
ATOM 651 C C . SER A 1 81 ? -9.618 1.558 -20.225 1.00 91.31 81 SER A C 1
ATOM 653 O O . SER A 1 81 ? -9.573 0.529 -20.900 1.00 91.31 81 SER A O 1
ATOM 655 N N . ASP A 1 82 ? -8.784 2.585 -20.413 1.00 93.38 82 ASP A N 1
ATOM 656 C CA . ASP A 1 82 ? -7.714 2.608 -21.415 1.00 93.38 82 ASP A CA 1
ATOM 657 C C . ASP A 1 82 ? -6.402 1.988 -20.895 1.00 93.38 82 ASP A C 1
ATOM 659 O O . ASP A 1 82 ? -5.434 1.847 -21.644 1.00 93.38 82 ASP A O 1
ATOM 663 N N . TRP A 1 83 ? -6.331 1.623 -19.610 1.00 94.94 83 TRP A N 1
ATOM 664 C CA . TRP A 1 83 ? -5.126 1.068 -18.997 1.00 94.94 83 TRP A CA 1
ATOM 665 C C . TRP A 1 83 ? -4.893 -0.382 -19.422 1.00 94.94 83 TRP A C 1
ATOM 667 O O . TRP A 1 83 ? -5.721 -1.262 -19.186 1.00 94.94 83 TRP A O 1
ATOM 677 N N . THR A 1 84 ? -3.719 -0.653 -19.996 1.00 94.44 84 THR A N 1
ATOM 678 C CA . THR A 1 84 ? -3.315 -1.999 -20.443 1.00 94.44 84 THR A CA 1
ATOM 679 C C . THR A 1 84 ? -2.133 -2.572 -19.656 1.00 94.44 84 THR A C 1
ATOM 681 O O . THR A 1 84 ? -1.500 -3.532 -20.098 1.00 94.44 84 THR A O 1
ATOM 684 N N . GLY A 1 85 ? -1.768 -1.939 -18.540 1.00 94.50 85 GLY A N 1
ATOM 685 C CA . GLY A 1 85 ? -0.638 -2.327 -17.702 1.00 94.50 85 GLY A CA 1
ATOM 686 C C . GLY A 1 85 ? -0.992 -3.385 -16.660 1.00 94.50 85 GLY A C 1
ATOM 687 O O . GLY A 1 85 ? -2.115 -3.883 -16.579 1.00 94.50 85 GLY A O 1
ATOM 688 N N . PHE A 1 86 ? -0.015 -3.719 -15.820 1.00 94.19 86 PHE A N 1
ATOM 689 C CA . PHE A 1 86 ? -0.141 -4.832 -14.876 1.00 94.19 86 PHE A CA 1
ATOM 690 C C . PHE A 1 86 ? -1.128 -4.599 -13.716 1.00 94.19 86 PHE A C 1
ATOM 692 O O . PHE A 1 86 ? -1.468 -5.551 -13.013 1.00 94.19 86 PHE A O 1
ATOM 699 N N . ILE A 1 87 ? -1.606 -3.370 -13.489 1.00 92.19 87 ILE A N 1
ATOM 700 C CA . ILE A 1 87 ? -2.587 -3.055 -12.432 1.00 92.19 87 ILE A CA 1
ATOM 701 C C . ILE A 1 87 ? -3.913 -3.837 -12.570 1.00 92.19 87 ILE A C 1
ATOM 703 O O . ILE A 1 87 ? -4.584 -4.131 -11.572 1.00 92.19 87 ILE A O 1
ATOM 707 N N . GLY A 1 88 ? -4.293 -4.214 -13.795 1.00 86.44 88 GLY A N 1
ATOM 708 C CA . GLY A 1 88 ? -5.510 -4.987 -14.061 1.00 86.44 88 GLY A CA 1
ATOM 709 C C . GLY A 1 88 ? -5.466 -6.422 -13.523 1.00 86.44 88 GLY A C 1
ATOM 710 O O . GLY A 1 88 ? -6.504 -6.973 -13.157 1.00 86.44 88 GLY A O 1
ATOM 711 N N . ASP A 1 89 ? -4.268 -6.996 -13.392 1.00 83.19 89 ASP A N 1
ATOM 712 C CA . ASP A 1 89 ? -4.067 -8.423 -13.114 1.00 83.19 89 ASP A CA 1
ATOM 713 C C . ASP A 1 89 ? -3.941 -8.753 -11.614 1.00 83.19 89 ASP A C 1
ATOM 715 O O . ASP A 1 89 ? -3.785 -9.915 -11.245 1.00 83.19 89 ASP A O 1
ATOM 719 N N . GLU A 1 90 ? -4.001 -7.757 -10.721 1.00 88.44 90 GLU A N 1
ATOM 720 C CA . GLU A 1 90 ? -3.756 -7.960 -9.281 1.00 88.44 90 GLU A CA 1
ATOM 721 C C . GLU A 1 90 ? -4.874 -8.794 -8.634 1.00 88.44 90 GLU A C 1
ATOM 723 O O . GLU A 1 90 ? -6.025 -8.353 -8.646 1.00 88.44 90 GLU A O 1
ATOM 728 N N . PRO A 1 91 ? -4.609 -9.956 -8.017 1.00 92.75 91 PRO A N 1
ATOM 729 C CA . PRO A 1 91 ? -5.636 -10.673 -7.268 1.00 92.75 91 PRO A CA 1
ATOM 730 C C . PRO A 1 91 ? -6.153 -9.838 -6.089 1.00 92.75 91 PRO A C 1
ATOM 732 O O . PRO A 1 91 ? -5.370 -9.333 -5.284 1.00 92.75 91 PRO A O 1
ATOM 735 N N . LEU A 1 92 ? -7.475 -9.707 -5.955 1.00 95.00 92 LEU A N 1
ATOM 736 C CA . LEU A 1 92 ? -8.092 -9.093 -4.776 1.00 95.00 92 LEU A CA 1
ATOM 737 C C . LEU A 1 92 ? -8.181 -10.124 -3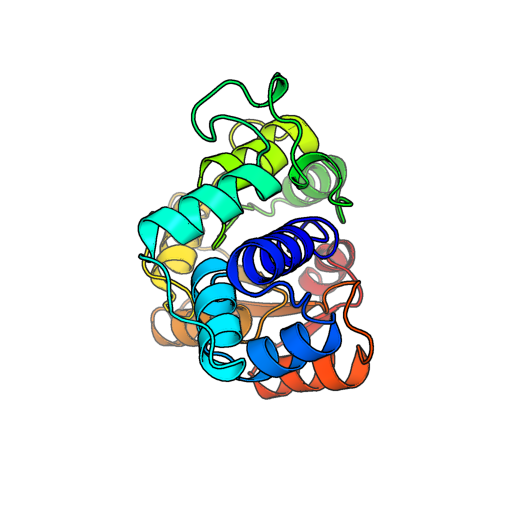.646 1.00 95.00 92 LEU A C 1
ATOM 739 O O . LEU A 1 92 ? -8.509 -11.287 -3.870 1.00 95.00 92 LEU A O 1
ATOM 743 N N . LEU A 1 93 ? -7.885 -9.697 -2.421 1.00 95.12 93 LEU A N 1
ATOM 744 C CA . LEU A 1 93 ? -7.844 -10.573 -1.238 1.00 95.12 93 LEU A CA 1
ATOM 745 C C . LEU A 1 93 ? -9.142 -10.524 -0.422 1.00 95.12 93 LEU A C 1
ATOM 747 O O . LEU A 1 93 ? -9.425 -11.418 0.386 1.00 95.12 93 LEU A O 1
ATOM 751 N N . VAL A 1 94 ? -9.926 -9.480 -0.672 1.00 95.56 94 VAL A N 1
ATOM 752 C CA . VAL A 1 94 ? -11.252 -9.199 -0.126 1.00 95.56 94 VAL A CA 1
ATOM 753 C C . VAL A 1 94 ? -12.170 -8.754 -1.266 1.00 95.56 94 VAL A C 1
ATOM 755 O O . VAL A 1 94 ? -11.693 -8.396 -2.342 1.00 95.56 94 VAL A O 1
ATOM 758 N N . ASP A 1 95 ? -13.472 -8.769 -1.021 1.00 95.44 95 ASP A N 1
ATOM 759 C CA . ASP A 1 95 ? -14.516 -8.281 -1.923 1.00 95.44 95 ASP A CA 1
ATOM 760 C C . ASP A 1 95 ? -15.364 -7.202 -1.225 1.00 95.44 95 ASP A C 1
ATOM 762 O O . ASP A 1 95 ? -15.088 -6.820 -0.085 1.00 95.44 95 ASP A O 1
ATOM 766 N N . SER A 1 96 ? -16.385 -6.672 -1.905 1.00 95.25 96 SER A N 1
ATOM 767 C CA . SER A 1 96 ? -17.285 -5.667 -1.323 1.00 95.25 96 SER A CA 1
ATOM 768 C C . SER A 1 96 ? -18.036 -6.191 -0.093 1.00 95.25 96 SER A C 1
ATOM 770 O O . SER A 1 96 ? -18.230 -5.442 0.866 1.00 95.25 96 SER A O 1
ATOM 772 N N . ALA A 1 97 ? -18.390 -7.482 -0.076 1.00 95.75 97 ALA A N 1
ATOM 773 C CA . ALA A 1 97 ? -19.132 -8.110 1.015 1.00 95.75 97 ALA A CA 1
ATOM 774 C C . ALA A 1 97 ? -18.352 -8.078 2.339 1.00 95.75 97 ALA A C 1
ATOM 776 O O . ALA A 1 97 ? -18.944 -7.890 3.400 1.00 95.75 97 ALA A O 1
ATOM 777 N N . PHE A 1 98 ? -17.020 -8.166 2.292 1.00 96.75 98 PHE A N 1
ATOM 778 C CA . PHE A 1 98 ? -16.171 -7.972 3.472 1.00 96.75 98 PHE A CA 1
ATOM 779 C C . PHE A 1 98 ? -16.379 -6.597 4.137 1.00 96.75 98 PHE A C 1
ATOM 781 O O . PHE A 1 98 ? -16.445 -6.488 5.364 1.00 96.75 98 PHE A O 1
ATOM 788 N N . PHE A 1 99 ? -16.511 -5.536 3.340 1.00 96.94 99 PHE A N 1
ATOM 789 C CA . PHE A 1 99 ? -16.718 -4.178 3.848 1.00 96.94 99 PHE A CA 1
ATOM 790 C C . PHE A 1 99 ? -18.162 -3.930 4.287 1.00 96.94 99 PHE A C 1
ATOM 792 O O . PHE A 1 99 ? -18.399 -3.211 5.262 1.00 96.94 99 PHE A O 1
ATOM 799 N N . GLU A 1 100 ? -19.129 -4.550 3.612 1.00 96.69 100 GLU A N 1
ATOM 800 C CA . GLU A 1 100 ? -20.522 -4.591 4.064 1.00 96.69 100 GLU A CA 1
ATOM 801 C C . GLU A 1 100 ? -20.633 -5.274 5.432 1.00 96.69 100 GLU A C 1
ATOM 803 O O . GLU A 1 100 ? -21.334 -4.774 6.314 1.00 96.69 100 GLU A O 1
ATOM 808 N N . GLU A 1 101 ? -19.885 -6.359 5.653 1.00 96.88 101 GLU A N 1
ATOM 809 C CA . GLU A 1 101 ? -19.847 -7.048 6.940 1.00 96.88 101 GLU A CA 1
ATOM 810 C C . GLU A 1 101 ? -19.290 -6.144 8.050 1.00 96.88 101 GLU A C 1
ATOM 812 O O . GLU A 1 101 ? -19.918 -6.032 9.107 1.00 96.88 101 GLU A O 1
ATOM 817 N N . LEU A 1 102 ? -18.169 -5.448 7.812 1.00 96.62 102 LEU A N 1
ATOM 818 C CA . LEU A 1 102 ? -17.623 -4.461 8.758 1.00 96.62 102 LEU A CA 1
ATOM 819 C C . LEU A 1 102 ? -18.674 -3.403 9.124 1.00 96.62 102 LEU A C 1
ATOM 821 O O . LEU A 1 102 ? -18.952 -3.187 10.308 1.00 96.62 102 LEU A O 1
ATOM 825 N N . SER A 1 103 ? -19.319 -2.812 8.116 1.00 96.56 103 SER A N 1
ATOM 826 C CA . SER A 1 103 ? -20.366 -1.804 8.307 1.00 96.56 103 SER A CA 1
ATOM 827 C C . SER A 1 103 ? -21.567 -2.351 9.088 1.00 96.56 103 SER A C 1
ATOM 829 O O . SER A 1 103 ? -22.056 -1.687 10.002 1.00 96.56 103 SER A O 1
ATOM 831 N N . SER A 1 104 ? -22.019 -3.577 8.795 1.00 97.06 104 SER A N 1
ATOM 832 C CA . SER A 1 104 ? -23.151 -4.223 9.487 1.00 97.06 104 SER A CA 1
ATOM 833 C C . SER A 1 104 ? -22.895 -4.458 10.980 1.00 97.06 104 SER A C 1
ATOM 835 O O . SER A 1 104 ? -23.830 -4.521 11.777 1.00 97.06 104 SER A O 1
ATOM 837 N N . ARG A 1 105 ? -21.616 -4.546 11.366 1.00 95.44 105 ARG A N 1
ATOM 838 C CA . ARG A 1 105 ? -21.149 -4.700 12.750 1.00 95.44 105 ARG A CA 1
ATOM 839 C C . ARG A 1 105 ? -20.860 -3.357 13.432 1.00 95.44 105 ARG A C 1
ATOM 841 O O . ARG A 1 105 ? -20.355 -3.351 14.550 1.00 95.44 105 ARG A O 1
ATOM 848 N N . GLY A 1 106 ? -21.150 -2.232 12.775 1.00 94.69 106 GLY A N 1
ATOM 849 C CA . GLY A 1 106 ? -20.866 -0.890 13.287 1.00 94.69 106 GLY A CA 1
ATOM 850 C C . GLY A 1 106 ? -19.384 -0.504 13.237 1.00 94.69 106 GLY A C 1
ATOM 851 O O . GLY A 1 106 ? -18.985 0.468 13.875 1.00 94.69 106 GLY A O 1
ATOM 852 N N . ILE A 1 107 ? -18.556 -1.245 12.494 1.00 96.69 107 ILE A N 1
ATOM 853 C CA . ILE A 1 107 ? -17.132 -0.943 12.339 1.00 96.69 107 ILE A CA 1
ATOM 854 C C . ILE A 1 107 ? -16.971 0.018 11.163 1.00 96.69 107 ILE A C 1
ATOM 856 O O . ILE A 1 107 ? -17.187 -0.349 10.009 1.00 96.69 107 ILE A O 1
ATOM 860 N N . ARG A 1 108 ? -16.559 1.252 11.457 1.00 97.31 108 ARG A N 1
ATOM 861 C CA . ARG A 1 108 ? -16.186 2.242 10.439 1.00 97.31 108 ARG A CA 1
ATOM 862 C C . ARG A 1 108 ? -14.785 1.925 9.910 1.00 97.31 108 ARG A C 1
ATOM 864 O O . ARG A 1 108 ? -13.895 1.571 10.682 1.00 97.31 108 ARG A O 1
ATOM 871 N N . TRP A 1 109 ? -14.583 2.044 8.601 1.00 97.75 109 TRP A N 1
ATOM 872 C CA . TRP A 1 109 ? -13.356 1.607 7.930 1.00 97.75 109 TRP A CA 1
ATOM 873 C C . TRP A 1 109 ? -12.899 2.599 6.856 1.00 97.75 109 TRP A C 1
ATOM 875 O O . TRP A 1 109 ? -13.679 3.394 6.339 1.00 97.75 109 TRP A O 1
ATOM 885 N N . GLY A 1 110 ? -11.609 2.543 6.524 1.00 97.81 110 GLY A N 1
ATOM 886 C CA . GLY A 1 110 ? -10.970 3.380 5.512 1.00 97.81 110 GLY A CA 1
ATOM 887 C C . GLY A 1 110 ? -9.570 2.870 5.177 1.00 97.81 110 GLY A C 1
ATOM 888 O O . GLY A 1 110 ? -9.080 1.916 5.786 1.00 97.81 110 GLY A O 1
ATOM 889 N N . PHE A 1 111 ? -8.918 3.501 4.205 1.00 98.00 111 PHE A N 1
ATOM 890 C CA . PHE A 1 111 ? -7.636 3.058 3.662 1.00 98.00 111 PHE A CA 1
ATOM 891 C C . PHE A 1 111 ? -6.528 4.083 3.893 1.00 98.00 111 PHE A C 1
ATOM 893 O O . PHE A 1 111 ? -6.675 5.253 3.561 1.00 98.00 111 PHE A O 1
ATOM 900 N N . VAL A 1 112 ? -5.381 3.628 4.399 1.00 97.12 112 VAL A N 1
ATOM 901 C CA . VAL A 1 112 ? -4.134 4.409 4.420 1.00 97.12 112 VAL A CA 1
ATOM 902 C C . VAL A 1 112 ? -3.111 3.659 3.581 1.00 97.12 112 VAL A C 1
ATOM 904 O O . VAL A 1 112 ? -2.694 2.558 3.955 1.00 97.12 112 VAL A O 1
ATOM 907 N N . SER A 1 113 ? -2.739 4.227 2.440 1.00 92.56 113 SER A N 1
ATOM 908 C CA . SER A 1 113 ? -1.976 3.561 1.387 1.00 92.56 113 SER A CA 1
ATOM 909 C C . SER A 1 113 ? -0.779 4.396 0.946 1.00 92.56 113 SER A C 1
ATOM 911 O O . SER A 1 113 ? -0.877 5.612 0.840 1.00 92.56 113 SER A O 1
ATOM 913 N N . GLY A 1 114 ? 0.333 3.723 0.643 1.00 89.19 114 GLY A N 1
ATOM 914 C CA . GLY A 1 114 ? 1.482 4.329 -0.041 1.00 89.19 114 GLY A CA 1
ATOM 915 C C . GLY A 1 114 ? 1.368 4.283 -1.568 1.00 89.19 114 GLY A C 1
ATOM 916 O O . GLY A 1 114 ? 2.322 4.613 -2.258 1.00 89.19 114 GLY A O 1
ATOM 917 N N . ALA A 1 115 ? 0.233 3.827 -2.107 1.00 90.75 115 ALA A N 1
ATOM 918 C CA . ALA A 1 115 ? -0.012 3.826 -3.543 1.00 90.75 115 ALA A CA 1
ATOM 919 C C . ALA A 1 115 ? -0.401 5.223 -4.036 1.00 90.75 115 ALA A C 1
ATOM 921 O O . ALA A 1 115 ? -1.062 5.987 -3.325 1.00 90.75 115 ALA A O 1
ATOM 922 N N . GLU A 1 116 ? -0.049 5.516 -5.285 1.00 92.12 116 GLU A N 1
ATOM 923 C CA . GLU A 1 116 ? -0.489 6.728 -5.967 1.00 92.12 116 GLU A CA 1
ATOM 924 C C . GLU A 1 116 ? -2.021 6.847 -5.969 1.00 92.12 116 GLU A C 1
ATOM 926 O O . GLU A 1 116 ? -2.714 5.827 -6.092 1.00 92.12 116 GLU A O 1
ATOM 931 N N . PRO A 1 117 ? -2.577 8.071 -5.894 1.00 94.31 117 PRO A N 1
ATOM 932 C CA . PRO A 1 117 ? -4.022 8.266 -5.859 1.00 94.31 117 PRO A CA 1
ATOM 933 C C . PRO A 1 117 ? -4.795 7.562 -6.991 1.00 94.31 117 PRO A C 1
ATOM 935 O O . PRO A 1 117 ? -5.807 6.932 -6.676 1.00 94.31 117 PRO A O 1
ATOM 938 N N . PRO A 1 118 ? -4.353 7.568 -8.268 1.00 95.31 118 PRO A N 1
ATOM 939 C CA . PRO A 1 118 ? -5.055 6.830 -9.320 1.00 95.31 118 PRO A CA 1
ATOM 940 C C . PRO A 1 118 ? -5.039 5.312 -9.121 1.00 95.31 118 PRO A C 1
ATOM 942 O O . PRO A 1 118 ? -6.069 4.662 -9.272 1.00 95.31 118 PRO A O 1
ATOM 945 N N . SER A 1 119 ? -3.899 4.753 -8.701 1.00 94.75 119 SER A N 1
ATOM 946 C CA . SER A 1 119 ? -3.739 3.323 -8.399 1.00 94.75 119 SER A CA 1
ATOM 947 C C . SER A 1 119 ? -4.678 2.872 -7.279 1.00 94.75 119 SER A C 1
ATOM 949 O O . SER A 1 119 ? -5.348 1.842 -7.390 1.00 94.75 119 SER A O 1
ATOM 951 N N . ALA A 1 120 ? -4.747 3.656 -6.199 1.00 95.00 120 ALA A N 1
ATOM 952 C CA . ALA A 1 120 ? -5.620 3.373 -5.069 1.00 95.00 120 ALA A CA 1
ATOM 953 C C . ALA A 1 120 ? -7.101 3.479 -5.463 1.00 95.00 120 ALA A C 1
ATOM 955 O O . ALA A 1 120 ? -7.861 2.542 -5.226 1.00 95.00 120 ALA A O 1
ATOM 956 N N . ARG A 1 121 ? -7.512 4.579 -6.106 1.00 95.69 121 ARG A N 1
ATOM 957 C CA . ARG A 1 121 ? -8.911 4.787 -6.516 1.00 95.69 121 ARG A CA 1
ATOM 958 C C . ARG A 1 121 ? -9.385 3.739 -7.509 1.00 95.69 121 ARG A C 1
ATOM 960 O O . ARG A 1 121 ? -10.484 3.226 -7.345 1.00 95.69 121 ARG A O 1
ATOM 967 N N . PHE A 1 122 ? -8.558 3.360 -8.481 1.00 95.44 122 PHE A N 1
ATOM 968 C CA . PHE A 1 122 ? -8.910 2.307 -9.429 1.00 95.44 122 PHE A CA 1
ATOM 969 C C . PHE A 1 122 ? -9.259 0.994 -8.726 1.00 95.44 122 PHE A C 1
ATOM 971 O O . PHE A 1 122 ? -10.315 0.416 -8.975 1.00 95.44 122 PHE A O 1
ATOM 978 N N . VAL A 1 123 ? -8.424 0.537 -7.790 1.00 95.06 123 VAL A N 1
ATOM 979 C CA . VAL A 1 123 ? -8.725 -0.715 -7.087 1.00 95.06 123 VAL A CA 1
ATOM 980 C C . VAL A 1 123 ? -9.932 -0.589 -6.174 1.00 95.06 123 VAL A C 1
ATOM 982 O O . VAL A 1 123 ? -10.762 -1.494 -6.145 1.00 95.06 123 VAL A O 1
ATOM 985 N N . LEU A 1 124 ? -10.052 0.515 -5.444 1.00 96.62 124 LEU A N 1
ATOM 986 C CA . LEU A 1 124 ? -11.136 0.695 -4.488 1.00 96.62 124 LEU A CA 1
ATOM 987 C C . LEU A 1 124 ? -12.495 0.891 -5.170 1.00 96.62 124 LEU A C 1
ATOM 989 O O . LEU A 1 124 ? -13.469 0.252 -4.784 1.00 96.62 124 LEU A O 1
ATOM 993 N N . GLU A 1 125 ? -12.562 1.746 -6.183 1.00 95.62 125 GLU A N 1
ATOM 994 C CA . GLU A 1 125 ? -13.821 2.157 -6.804 1.00 95.62 125 GLU A CA 1
ATOM 995 C C . GLU A 1 125 ? -14.187 1.280 -8.005 1.00 95.62 125 GLU A C 1
ATOM 997 O O . GLU A 1 125 ? -15.335 0.862 -8.115 1.00 95.62 125 GLU A O 1
ATOM 1002 N N . GLN A 1 126 ? -13.232 0.946 -8.882 1.00 93.81 126 GLN A N 1
ATOM 1003 C CA . GLN A 1 126 ? -13.524 0.178 -10.102 1.00 93.81 126 GLN A CA 1
ATOM 1004 C C . GLN A 1 126 ? -13.468 -1.330 -9.867 1.00 93.81 126 GLN A C 1
ATOM 1006 O O . GLN A 1 126 ? -14.348 -2.059 -10.318 1.00 93.81 126 GLN A O 1
ATOM 1011 N N . ARG A 1 127 ? -12.445 -1.822 -9.153 1.00 94.31 127 ARG A N 1
ATOM 1012 C CA . ARG A 1 127 ? -12.260 -3.273 -8.973 1.00 94.31 127 ARG A CA 1
ATOM 1013 C C . ARG A 1 127 ? -13.030 -3.845 -7.787 1.00 94.31 127 ARG A C 1
ATOM 1015 O O . ARG A 1 127 ? -13.596 -4.926 -7.908 1.00 94.31 127 ARG A O 1
ATOM 1022 N N . LEU A 1 128 ? -13.057 -3.137 -6.658 1.00 95.31 128 LEU A N 1
ATOM 1023 C CA . LEU A 1 128 ? -13.828 -3.529 -5.471 1.00 95.31 128 LEU A CA 1
ATOM 1024 C C . LEU A 1 128 ? -15.256 -2.970 -5.462 1.00 95.31 128 LEU A C 1
ATOM 1026 O O . LEU A 1 128 ? -16.064 -3.419 -4.653 1.00 95.31 128 LEU A O 1
ATOM 1030 N N . GLY A 1 129 ? -15.576 -2.006 -6.330 1.00 95.88 129 GLY A N 1
ATOM 1031 C CA . GLY A 1 129 ? -16.919 -1.429 -6.417 1.00 95.88 129 GLY A CA 1
ATOM 1032 C C . GLY A 1 129 ? -17.315 -0.571 -5.212 1.00 95.88 129 GLY A C 1
ATOM 1033 O O . GLY A 1 129 ? -18.506 -0.390 -4.956 1.00 95.88 129 GLY A O 1
ATOM 1034 N N . LEU A 1 130 ? -16.352 -0.064 -4.433 1.00 96.81 130 LEU A N 1
ATOM 1035 C CA . LEU A 1 130 ? -16.643 0.746 -3.252 1.00 96.81 130 LEU A CA 1
ATOM 1036 C C . LEU A 1 130 ? -17.011 2.173 -3.661 1.00 96.81 130 LEU A C 1
ATOM 1038 O O . LEU A 1 130 ? -16.310 2.823 -4.432 1.00 96.81 130 LEU A O 1
ATOM 1042 N N . ASN A 1 131 ? -18.089 2.700 -3.088 1.00 94.25 131 ASN A N 1
ATOM 1043 C CA . ASN A 1 131 ? -18.524 4.064 -3.361 1.00 94.25 131 ASN A CA 1
ATOM 1044 C C . ASN A 1 131 ? -17.750 5.071 -2.498 1.00 94.25 131 ASN A C 1
ATOM 1046 O O . ASN A 1 131 ? -18.037 5.201 -1.308 1.00 94.25 131 ASN A O 1
ATOM 1050 N N . LYS A 1 132 ? -16.797 5.786 -3.111 1.00 92.38 132 LYS A N 1
ATOM 1051 C CA . LYS A 1 132 ? -16.015 6.882 -2.503 1.00 92.38 132 LYS A CA 1
ATOM 1052 C C . LYS A 1 132 ? -15.516 6.569 -1.081 1.00 92.38 132 LYS A C 1
ATOM 1054 O O . LYS A 1 132 ? -15.822 7.315 -0.146 1.00 92.38 132 LYS A O 1
ATOM 1059 N N . PRO A 1 133 ? -14.780 5.463 -0.882 1.00 95.62 133 PRO A N 1
ATOM 1060 C CA . PRO A 1 133 ? -14.309 5.109 0.447 1.00 95.62 133 PRO A CA 1
ATOM 1061 C C . PRO A 1 133 ? -13.307 6.140 0.981 1.00 95.62 133 PRO A C 1
ATOM 1063 O O . PRO A 1 133 ? -12.530 6.721 0.221 1.00 95.62 133 PRO A O 1
ATOM 1066 N N . SER A 1 134 ? -13.272 6.318 2.304 1.00 96.94 134 SER A N 1
ATOM 1067 C CA . SER A 1 134 ? -12.263 7.151 2.965 1.00 96.94 134 SER A CA 1
ATOM 1068 C C . SER A 1 134 ? -10.857 6.644 2.638 1.00 96.94 134 SER A C 1
ATOM 1070 O O . SER A 1 134 ? -10.520 5.492 2.926 1.00 96.94 134 SER A O 1
ATOM 1072 N N . LEU A 1 135 ? -10.027 7.508 2.055 1.00 98.00 135 LEU A N 1
ATOM 1073 C CA . LEU A 1 135 ? -8.690 7.176 1.569 1.00 98.00 135 LEU A CA 1
ATOM 1074 C C . LEU A 1 135 ? -7.689 8.272 1.956 1.00 98.00 135 LEU A C 1
ATOM 1076 O O . LEU A 1 135 ? -7.931 9.452 1.723 1.00 98.00 135 LEU A O 1
ATOM 1080 N N . ILE A 1 136 ? -6.554 7.852 2.509 1.00 97.94 136 ILE A N 1
ATOM 1081 C CA . ILE A 1 136 ? -5.298 8.602 2.567 1.00 97.94 136 ILE A CA 1
ATOM 1082 C C . ILE A 1 136 ? -4.336 7.866 1.633 1.00 97.94 136 ILE A C 1
ATOM 1084 O O . ILE A 1 136 ? -3.941 6.733 1.927 1.00 97.94 136 ILE A O 1
ATOM 1088 N N . ALA A 1 137 ? -4.020 8.466 0.492 1.00 95.31 137 ALA A N 1
ATOM 1089 C CA . ALA A 1 137 ? -3.102 7.927 -0.505 1.00 95.31 137 ALA A CA 1
ATOM 1090 C C . ALA A 1 137 ? -1.711 8.573 -0.392 1.00 95.31 137 ALA A C 1
ATOM 1092 O O . ALA A 1 137 ? -1.463 9.439 0.454 1.00 95.31 137 ALA A O 1
ATOM 1093 N N . MET A 1 138 ? -0.791 8.155 -1.261 1.00 91.38 138 MET A N 1
ATOM 1094 C CA . MET A 1 138 ? 0.540 8.747 -1.345 1.00 91.38 138 MET A CA 1
ATOM 1095 C C . MET A 1 138 ? 0.451 10.259 -1.593 1.00 91.38 138 MET A C 1
ATOM 1097 O O . MET A 1 138 ? -0.268 10.709 -2.485 1.00 91.38 138 MET A O 1
ATOM 1101 N N . GLY A 1 139 ? 1.201 11.035 -0.809 1.00 92.25 139 GLY A N 1
ATOM 1102 C CA . GLY A 1 139 ? 1.224 12.498 -0.884 1.00 92.25 139 GLY A CA 1
ATOM 1103 C C . GLY A 1 139 ? 0.156 13.208 -0.045 1.00 92.25 139 GLY A C 1
ATOM 1104 O O . GLY A 1 139 ? 0.318 14.394 0.234 1.00 92.25 139 GLY A O 1
ATOM 1105 N N . ASP A 1 140 ? -0.882 12.512 0.435 1.00 95.56 140 ASP A N 1
ATOM 1106 C CA . ASP A 1 140 ? -1.911 13.126 1.291 1.00 95.56 140 ASP A CA 1
ATOM 1107 C C . ASP A 1 140 ? -1.409 13.381 2.724 1.00 95.56 140 ASP A C 1
ATOM 1109 O O . ASP A 1 140 ? -1.933 14.249 3.430 1.00 95.56 140 ASP A O 1
ATOM 1113 N N . ALA A 1 141 ? -0.415 12.614 3.177 1.00 95.44 141 ALA A N 1
ATOM 1114 C CA . ALA A 1 141 ? 0.236 12.702 4.483 1.00 95.44 141 ALA A CA 1
ATOM 1115 C C . ALA A 1 141 ? 1.700 12.217 4.379 1.00 95.44 141 ALA A C 1
ATOM 1117 O O . ALA A 1 141 ? 2.048 11.588 3.378 1.00 95.44 141 ALA A O 1
ATOM 1118 N N . PRO A 1 142 ? 2.559 12.480 5.387 1.00 94.56 142 PRO A N 1
ATOM 1119 C CA . PRO A 1 142 ? 3.896 11.890 5.444 1.00 94.5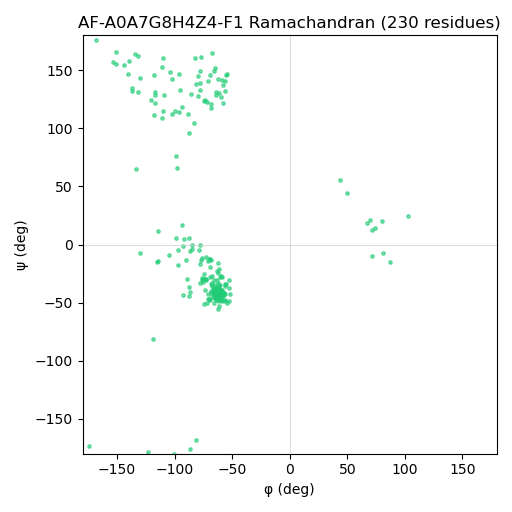6 142 PRO A CA 1
ATOM 1120 C C . PRO A 1 142 ? 3.866 10.359 5.347 1.00 94.56 142 PRO A C 1
ATOM 1122 O O . PRO A 1 142 ? 2.939 9.719 5.853 1.00 94.56 142 PRO A O 1
ATOM 1125 N N . ASP A 1 143 ? 4.897 9.784 4.727 1.00 89.94 143 ASP A N 1
ATOM 1126 C CA . ASP A 1 143 ? 4.998 8.340 4.533 1.00 89.94 143 ASP A CA 1
ATOM 1127 C C . ASP A 1 143 ? 5.121 7.574 5.857 1.00 89.94 143 ASP A C 1
ATOM 1129 O O . ASP A 1 143 ? 5.689 8.038 6.853 1.00 89.94 143 ASP A O 1
ATOM 1133 N N . LYS A 1 144 ? 4.636 6.330 5.838 1.00 91.44 144 LYS A N 1
ATOM 1134 C CA . LYS A 1 144 ? 4.818 5.380 6.939 1.00 91.44 144 LYS A CA 1
ATOM 1135 C C . LYS A 1 144 ? 6.323 5.181 7.208 1.00 91.44 144 LYS A C 1
ATOM 1137 O O . LYS A 1 144 ? 7.090 5.028 6.254 1.00 91.44 144 LYS A O 1
ATOM 1142 N N . PRO A 1 145 ? 6.766 5.139 8.479 1.00 93.56 145 PRO A N 1
ATOM 1143 C CA . PRO A 1 145 ? 5.964 4.883 9.675 1.00 93.56 145 PRO A CA 1
ATOM 1144 C C . PRO A 1 145 ? 5.436 6.134 10.403 1.00 93.56 145 PRO A C 1
ATOM 1146 O O . PRO A 1 145 ? 5.072 6.038 11.579 1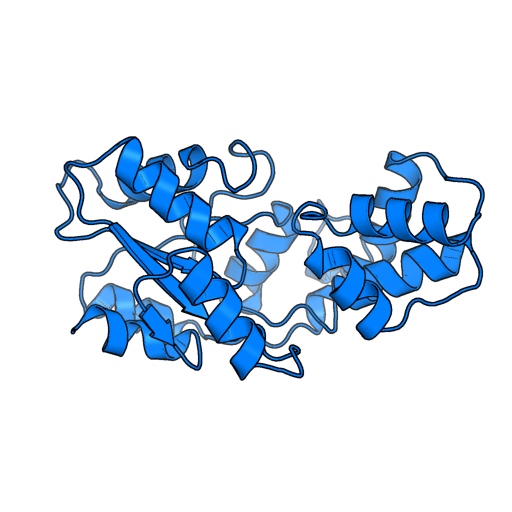.00 93.56 145 PRO A O 1
ATOM 1149 N N . ASP A 1 146 ? 5.413 7.317 9.780 1.00 95.50 146 ASP A N 1
ATOM 1150 C CA . ASP A 1 146 ? 4.791 8.476 10.425 1.00 95.50 146 ASP A CA 1
ATOM 1151 C C . ASP A 1 146 ? 3.271 8.238 10.613 1.00 95.50 146 ASP A C 1
ATOM 1153 O O . ASP A 1 146 ? 2.569 7.871 9.667 1.00 95.50 146 ASP A O 1
ATOM 1157 N N . PRO A 1 147 ? 2.725 8.431 11.829 1.00 97.94 147 PRO A N 1
ATOM 1158 C CA . PRO A 1 147 ? 1.341 8.083 12.137 1.00 97.94 147 PRO A CA 1
ATOM 1159 C C . PRO A 1 147 ? 0.312 9.106 11.643 1.00 97.94 147 PRO A C 1
ATOM 1161 O O . PRO A 1 147 ? -0.884 8.868 11.792 1.00 97.94 147 PRO A O 1
ATOM 1164 N N . THR A 1 148 ? 0.718 10.246 11.079 1.00 98.38 148 THR A N 1
ATOM 1165 C CA . THR A 1 148 ? -0.187 11.365 10.758 1.00 98.38 148 THR A CA 1
ATOM 1166 C C . THR A 1 148 ? -1.336 10.947 9.840 1.00 98.38 148 THR A C 1
ATOM 1168 O O . THR A 1 148 ? -2.479 11.331 10.089 1.00 98.38 148 THR A O 1
ATOM 1171 N N . GLY A 1 149 ? -1.068 10.127 8.817 1.00 98.06 149 GLY A N 1
ATOM 1172 C CA . GLY A 1 149 ? -2.113 9.611 7.926 1.00 98.06 149 GLY A CA 1
ATOM 1173 C C . GLY A 1 149 ? -3.135 8.731 8.655 1.00 98.06 149 GLY A C 1
ATOM 1174 O O . GLY A 1 149 ? -4.341 8.913 8.491 1.00 98.06 149 GLY A O 1
ATOM 1175 N N . LEU A 1 150 ? -2.664 7.827 9.522 1.00 98.38 150 LEU A N 1
ATOM 1176 C CA . LEU A 1 150 ? -3.522 6.957 10.332 1.00 98.38 150 LEU A CA 1
ATOM 1177 C C . LEU A 1 150 ? -4.346 7.750 11.355 1.00 98.38 150 LEU A C 1
ATOM 1179 O O . LEU A 1 150 ? -5.537 7.491 11.511 1.00 98.38 150 LEU A O 1
ATOM 1183 N N . LEU A 1 151 ? -3.738 8.735 12.017 1.00 98.44 151 LEU A N 1
ATOM 1184 C CA . LEU A 1 151 ? -4.417 9.602 12.981 1.00 98.44 151 LEU A CA 1
ATOM 1185 C C . LEU A 1 151 ? -5.553 10.395 12.321 1.00 98.44 151 LEU A C 1
ATOM 1187 O O . LEU A 1 151 ? -6.668 10.402 12.838 1.00 98.44 151 LEU A O 1
ATOM 1191 N N . ARG A 1 152 ? -5.294 10.995 11.151 1.00 98.25 152 ARG A N 1
ATOM 1192 C CA . ARG A 1 152 ? -6.312 11.717 10.368 1.00 98.25 152 ARG A CA 1
ATOM 1193 C C . ARG A 1 152 ? -7.444 10.804 9.907 1.00 98.25 152 ARG A C 1
ATOM 1195 O O . ARG A 1 152 ? -8.605 11.203 9.962 1.00 98.25 152 ARG A O 1
ATOM 1202 N N . MET A 1 153 ? -7.118 9.586 9.470 1.00 98.31 153 MET A N 1
ATOM 1203 C CA . MET A 1 153 ? -8.126 8.595 9.091 1.00 98.31 153 MET A CA 1
ATOM 1204 C C . MET A 1 153 ? -9.007 8.223 10.287 1.00 98.31 153 MET A C 1
ATOM 1206 O O . MET A 1 153 ? -10.229 8.249 10.178 1.00 98.31 153 MET A O 1
ATOM 1210 N N . ALA A 1 154 ? -8.400 7.927 11.439 1.00 98.00 154 ALA A N 1
ATOM 1211 C CA . ALA A 1 154 ? -9.133 7.574 12.650 1.00 98.00 154 ALA A CA 1
ATOM 1212 C C . ALA A 1 154 ? -10.070 8.704 13.104 1.00 98.00 154 ALA A C 1
ATOM 1214 O O . ALA A 1 154 ? -11.215 8.436 13.443 1.00 98.00 154 ALA A O 1
ATOM 1215 N N . GLU A 1 155 ? -9.612 9.957 13.061 1.00 97.12 155 GLU A N 1
ATOM 1216 C CA . GLU A 1 155 ? -10.426 11.134 13.388 1.00 97.12 155 GLU A CA 1
ATOM 1217 C C . GLU A 1 155 ? -11.591 11.328 12.408 1.00 97.12 155 GLU A C 1
ATOM 1219 O O . GLU A 1 155 ? -12.725 11.526 12.836 1.00 97.12 155 GLU A O 1
ATOM 1224 N N . THR A 1 156 ? -11.328 11.190 11.105 1.00 97.56 156 THR A N 1
ATOM 1225 C CA . THR A 1 156 ? -12.360 11.292 10.058 1.00 97.56 156 THR A CA 1
ATOM 1226 C C . THR A 1 156 ? -13.440 10.229 10.241 1.00 97.56 156 THR A C 1
ATOM 1228 O O . THR A 1 156 ? -14.625 10.526 10.133 1.00 97.56 156 THR A O 1
ATOM 1231 N N . LEU A 1 157 ? -13.045 8.988 10.536 1.00 97.69 157 LEU A N 1
ATOM 1232 C CA . LEU A 1 157 ? -13.988 7.896 10.766 1.00 97.69 157 LEU A CA 1
ATOM 1233 C C . LEU A 1 157 ? -14.711 8.022 12.107 1.00 97.69 157 LEU A C 1
ATOM 1235 O O . LEU A 1 157 ? -15.832 7.551 12.228 1.00 97.69 157 LEU A O 1
ATOM 1239 N N . ALA A 1 158 ? -14.087 8.616 13.119 1.00 96.38 158 ALA A N 1
ATOM 1240 C CA . ALA A 1 158 ? -14.700 8.775 14.429 1.00 96.38 158 ALA A CA 1
ATOM 1241 C C . ALA A 1 158 ? -15.869 9.774 14.421 1.00 96.38 158 ALA A C 1
ATOM 1243 O O . ALA A 1 158 ? -16.775 9.623 15.234 1.00 96.38 158 ALA A O 1
ATOM 1244 N N . ASP A 1 159 ? -15.858 10.763 13.520 1.00 94.62 159 ASP A N 1
ATOM 1245 C CA . ASP A 1 159 ? -16.935 11.755 13.348 1.00 94.62 159 ASP A CA 1
ATOM 1246 C C . ASP A 1 159 ? -17.374 12.413 14.676 1.00 94.62 159 ASP A C 1
ATOM 1248 O O . ASP A 1 159 ? -18.550 12.523 15.014 1.00 94.62 159 ASP A O 1
ATOM 1252 N N . GLY A 1 160 ? -16.389 12.794 15.497 1.00 94.19 160 GLY A N 1
ATOM 1253 C CA . GLY A 1 160 ? -16.607 13.411 16.811 1.00 94.19 160 GLY A CA 1
ATOM 1254 C C . GLY A 1 160 ? -16.929 12.439 17.954 1.00 94.19 160 GLY A C 1
ATOM 1255 O O . GLY A 1 160 ? -16.945 12.854 19.115 1.00 94.19 160 GLY A O 1
ATOM 1256 N N . GLU A 1 161 ? -17.129 11.151 17.676 1.00 95.19 161 GLU A N 1
ATOM 1257 C CA . GLU A 1 161 ? -17.266 10.111 18.697 1.00 95.19 161 GLU A CA 1
ATOM 1258 C C . GLU A 1 161 ? -15.894 9.632 19.202 1.00 95.19 161 GLU A C 1
ATOM 1260 O O . GLU A 1 161 ? -14.862 9.795 18.552 1.00 95.19 161 GLU A O 1
ATOM 1265 N N . ARG A 1 162 ? -15.858 8.995 20.379 1.00 94.00 162 ARG A N 1
ATOM 1266 C CA . ARG A 1 162 ? -14.650 8.302 20.849 1.00 94.00 162 ARG A CA 1
ATOM 1267 C C . ARG A 1 162 ? -14.761 6.815 20.508 1.00 94.00 162 ARG A C 1
ATOM 1269 O O . ARG A 1 162 ? -15.605 6.147 21.107 1.00 94.00 162 ARG A O 1
ATOM 1276 N N . PRO A 1 163 ? -13.916 6.273 19.612 1.00 95.19 163 PRO A N 1
ATOM 1277 C CA . PRO A 1 163 ? -13.971 4.857 19.284 1.00 95.19 163 PRO A CA 1
ATOM 1278 C C . PRO A 1 163 ? -13.505 4.007 20.473 1.00 95.19 163 PRO A C 1
ATOM 1280 O O . PRO A 1 163 ? -12.597 4.396 21.213 1.00 95.19 163 PRO A O 1
ATOM 1283 N N . GLU A 1 164 ? -14.096 2.823 20.635 1.00 94.50 164 GLU A N 1
ATOM 1284 C CA . GLU A 1 164 ? -13.669 1.850 21.652 1.00 94.50 164 GLU A CA 1
ATOM 1285 C C . GLU A 1 164 ? -12.239 1.353 21.386 1.00 94.50 164 GLU A C 1
ATOM 1287 O O . GLU A 1 164 ? -11.448 1.138 22.307 1.00 94.50 164 GLU A O 1
ATOM 1292 N N . TRP A 1 165 ? -11.899 1.196 20.109 1.00 95.94 165 TRP A N 1
ATOM 1293 C CA . TRP A 1 165 ? -10.576 0.840 19.627 1.00 95.94 165 TRP A CA 1
ATOM 1294 C C . TRP A 1 165 ? -10.367 1.377 18.211 1.00 95.94 165 TRP A C 1
ATOM 1296 O O . TRP A 1 165 ? -11.319 1.614 17.471 1.00 95.94 165 TRP A O 1
ATOM 1306 N N . VAL A 1 166 ? -9.105 1.543 17.828 1.00 97.94 166 VAL A N 1
ATOM 1307 C CA . VAL A 1 166 ? -8.690 1.794 16.445 1.00 97.94 166 VAL A CA 1
ATOM 1308 C C . VAL A 1 166 ? -7.758 0.665 16.045 1.00 97.94 166 VAL A C 1
ATOM 1310 O O . VAL A 1 166 ? -6.770 0.407 16.732 1.00 97.94 166 VAL A O 1
ATOM 1313 N N . ALA A 1 167 ? -8.079 -0.028 14.958 1.00 97.75 167 ALA A N 1
ATOM 1314 C CA . ALA A 1 167 ? -7.279 -1.136 14.464 1.00 97.75 167 ALA A CA 1
ATOM 1315 C C . ALA A 1 167 ? -6.733 -0.841 13.071 1.00 97.75 167 ALA A C 1
ATOM 1317 O O . ALA A 1 167 ? -7.402 -0.209 12.254 1.00 97.75 167 ALA A O 1
ATOM 1318 N N . TYR A 1 168 ? -5.530 -1.330 12.795 1.00 97.94 168 TYR A N 1
ATOM 1319 C CA . TYR A 1 168 ? -4.912 -1.240 11.480 1.00 97.94 168 TYR A CA 1
ATOM 1320 C C . TYR A 1 168 ? -4.360 -2.602 11.080 1.00 97.94 168 TYR A C 1
ATOM 1322 O O . TYR A 1 168 ? -3.650 -3.226 11.867 1.00 97.94 168 TYR A O 1
ATOM 1330 N N . ILE A 1 169 ? -4.681 -3.044 9.862 1.00 97.62 169 ILE A N 1
ATOM 1331 C CA . ILE A 1 169 ? -4.123 -4.260 9.270 1.00 97.62 169 ILE A CA 1
ATOM 1332 C C . ILE A 1 169 ? -3.183 -3.916 8.116 1.00 97.62 169 ILE A C 1
ATOM 1334 O O . ILE A 1 169 ? -3.596 -3.405 7.067 1.00 97.62 169 ILE A O 1
ATOM 1338 N N . GLY A 1 170 ? -1.912 -4.235 8.312 1.00 95.25 170 GLY A N 1
ATOM 1339 C CA . GLY A 1 170 ? -0.852 -4.013 7.341 1.00 95.25 170 GLY A CA 1
ATOM 1340 C C . GLY A 1 170 ? 0.000 -5.251 7.144 1.00 95.25 170 GLY A C 1
ATOM 1341 O O . GLY A 1 170 ? -0.017 -6.180 7.952 1.00 95.25 170 GLY A O 1
ATOM 1342 N N . ASP A 1 171 ? 0.726 -5.260 6.041 1.00 93.00 171 ASP A N 1
ATOM 1343 C CA . ASP A 1 171 ? 1.616 -6.348 5.670 1.00 93.00 171 ASP A CA 1
ATOM 1344 C C . ASP A 1 171 ? 3.085 -5.997 5.882 1.00 93.00 171 ASP A C 1
ATOM 1346 O O . ASP A 1 171 ? 3.926 -6.879 5.837 1.00 93.00 171 ASP A O 1
ATOM 1350 N N . THR A 1 172 ? 3.424 -4.746 6.189 1.00 89.75 172 THR A N 1
ATOM 1351 C CA . THR A 1 172 ? 4.818 -4.324 6.354 1.00 89.75 172 THR A CA 1
ATOM 1352 C C . THR A 1 172 ? 5.175 -3.996 7.804 1.00 89.75 172 THR A C 1
ATOM 1354 O O . THR A 1 172 ? 4.334 -3.673 8.640 1.00 89.75 172 THR A O 1
ATOM 1357 N N . VAL A 1 173 ? 6.476 -3.992 8.108 1.00 90.19 173 VAL A N 1
ATOM 1358 C CA . VAL A 1 173 ? 6.990 -3.464 9.386 1.00 90.19 173 VAL A CA 1
ATOM 1359 C C . VAL A 1 173 ? 6.644 -1.980 9.557 1.00 90.19 173 VAL A C 1
ATOM 1361 O O . VAL A 1 173 ? 6.349 -1.545 10.668 1.00 90.19 173 VAL A O 1
ATOM 1364 N N . ALA A 1 174 ? 6.639 -1.203 8.467 1.00 90.50 174 ALA A N 1
ATOM 1365 C CA . ALA A 1 174 ? 6.283 0.212 8.509 1.00 90.50 174 ALA A CA 1
ATOM 1366 C C . ALA A 1 174 ? 4.827 0.418 8.953 1.00 90.50 174 ALA A C 1
ATOM 1368 O O . ALA A 1 174 ? 4.550 1.337 9.722 1.00 90.50 174 ALA A O 1
ATOM 1369 N N . ASP A 1 175 ? 3.910 -0.459 8.538 1.00 95.25 175 ASP A N 1
ATOM 1370 C CA . ASP A 1 175 ? 2.518 -0.447 8.996 1.00 95.25 175 ASP A CA 1
ATOM 1371 C C . ASP A 1 175 ? 2.412 -0.674 10.503 1.00 95.25 175 ASP A C 1
ATOM 1373 O O . ASP A 1 175 ? 1.767 0.100 11.209 1.00 95.25 175 ASP A O 1
ATOM 1377 N N . VAL A 1 176 ? 3.097 -1.703 11.005 1.00 96.50 176 VAL A N 1
ATOM 1378 C CA . VAL A 1 176 ? 3.126 -2.023 12.437 1.00 96.50 176 VAL A CA 1
ATOM 1379 C C . VAL A 1 176 ? 3.667 -0.839 13.239 1.00 96.50 176 VAL A C 1
ATOM 1381 O O . VAL A 1 176 ? 3.036 -0.401 14.204 1.00 96.50 176 VAL A O 1
ATOM 1384 N N . GLN A 1 177 ? 4.787 -0.264 12.799 1.00 96.31 177 GLN A N 1
ATOM 1385 C CA . GLN A 1 177 ? 5.403 0.882 13.460 1.00 96.31 177 GLN A CA 1
ATOM 1386 C C . GLN A 1 177 ? 4.529 2.144 13.383 1.00 96.31 177 GLN A C 1
ATOM 1388 O O . GLN A 1 177 ? 4.525 2.937 14.321 1.00 96.31 177 GLN A O 1
ATOM 1393 N N . THR A 1 178 ? 3.733 2.312 12.321 1.00 97.62 178 THR A N 1
ATOM 1394 C CA . THR A 1 178 ? 2.752 3.409 12.209 1.00 97.62 178 THR A CA 1
ATOM 1395 C C . THR A 1 178 ? 1.746 3.356 13.360 1.00 97.62 178 THR A C 1
ATOM 1397 O O . THR A 1 178 ? 1.449 4.383 13.969 1.00 97.62 178 THR A O 1
ATOM 1400 N N . VAL A 1 179 ? 1.251 2.164 13.712 1.00 98.44 179 VAL A N 1
ATOM 1401 C CA . VAL A 1 179 ? 0.313 1.987 14.835 1.00 98.44 179 VAL A CA 1
ATOM 1402 C C . VAL A 1 179 ? 0.989 2.255 16.177 1.00 98.44 179 VAL A C 1
ATOM 1404 O O . VAL A 1 179 ? 0.393 2.888 17.046 1.00 98.44 179 VAL A O 1
ATOM 1407 N N . ILE A 1 180 ? 2.237 1.816 16.347 1.00 98.25 180 ILE A N 1
ATOM 1408 C CA . ILE A 1 180 ? 3.016 2.062 17.571 1.00 98.25 180 ILE A CA 1
ATOM 1409 C C . ILE A 1 180 ? 3.239 3.564 17.764 1.00 98.25 180 ILE A C 1
ATOM 1411 O O . ILE A 1 180 ? 2.935 4.102 18.826 1.00 98.25 180 ILE A O 1
ATOM 1415 N N . ASN A 1 181 ? 3.655 4.269 16.714 1.00 98.38 181 ASN A N 1
ATOM 1416 C CA . ASN A 1 181 ? 3.848 5.715 16.756 1.00 98.38 181 ASN A CA 1
ATOM 1417 C C . ASN A 1 181 ? 2.516 6.458 16.990 1.00 98.38 181 ASN A C 1
ATOM 1419 O O . ASN A 1 181 ? 2.479 7.479 17.678 1.00 98.38 181 ASN A O 1
ATOM 1423 N N . ALA A 1 182 ? 1.398 5.954 16.451 1.00 98.56 182 ALA A N 1
ATOM 1424 C CA . ALA A 1 182 ? 0.068 6.503 16.721 1.00 98.56 182 ALA A CA 1
ATOM 1425 C C . ALA A 1 182 ? -0.326 6.322 18.195 1.00 98.56 182 ALA A C 1
ATOM 1427 O O . ALA A 1 182 ? -0.846 7.256 18.808 1.00 98.56 182 ALA A O 1
ATOM 1428 N N . ARG A 1 183 ? -0.010 5.160 18.779 1.00 98.25 183 ARG A N 1
ATOM 1429 C CA . ARG A 1 183 ? -0.204 4.853 20.202 1.00 98.25 183 ARG A CA 1
ATOM 1430 C C . ARG A 1 183 ? 0.603 5.779 21.106 1.00 98.25 183 ARG A C 1
ATOM 1432 O O . ARG A 1 183 ? 0.078 6.219 22.121 1.00 98.25 183 ARG A O 1
ATOM 1439 N N . GLU A 1 184 ? 1.831 6.123 20.732 1.00 98.00 184 GLU A N 1
ATOM 1440 C CA . GLU A 1 184 ? 2.645 7.101 21.467 1.00 98.00 184 GLU A CA 1
ATOM 1441 C C . GLU A 1 184 ? 2.067 8.521 21.391 1.00 98.00 184 GLU A C 1
ATOM 1443 O O . GLU A 1 184 ? 2.043 9.232 22.395 1.00 98.00 184 GLU A O 1
ATOM 1448 N N . ARG A 1 185 ? 1.574 8.942 20.216 1.00 98.19 185 ARG A N 1
ATOM 1449 C CA . ARG A 1 185 ? 1.009 10.291 20.020 1.00 98.19 185 ARG A CA 1
ATOM 1450 C C . ARG A 1 185 ? -0.398 10.461 20.601 1.00 98.19 185 ARG A C 1
ATOM 1452 O O . ARG A 1 185 ? -0.762 11.576 20.966 1.00 98.19 185 ARG A O 1
ATOM 1459 N N . ARG A 1 186 ? -1.200 9.395 20.643 1.00 97.56 186 ARG A N 1
ATOM 1460 C CA . ARG A 1 186 ? -2.591 9.384 21.135 1.00 97.56 186 ARG A CA 1
ATOM 1461 C C . ARG A 1 186 ? -2.819 8.194 22.082 1.00 97.56 186 ARG A C 1
ATOM 1463 O O . ARG A 1 186 ? -3.574 7.276 21.738 1.00 97.56 186 ARG A O 1
ATOM 1470 N N . PRO A 1 187 ? -2.154 8.169 23.253 1.00 97.44 187 PRO A N 1
ATOM 1471 C CA . PRO A 1 187 ? -2.196 7.035 24.181 1.00 97.44 187 PRO A CA 1
ATOM 1472 C C . PRO A 1 187 ? -3.564 6.837 24.845 1.00 97.44 187 PRO A C 1
ATOM 1474 O O . PRO A 1 187 ? -3.817 5.798 25.449 1.00 97.44 187 PRO A O 1
ATOM 1477 N N . GLU A 1 188 ? -4.462 7.816 24.747 1.00 95.94 188 GLU A N 1
ATOM 1478 C CA . GLU A 1 188 ? -5.824 7.728 25.263 1.00 95.94 188 GLU A CA 1
ATOM 1479 C C . GLU A 1 188 ? -6.766 6.887 24.384 1.00 95.94 188 GLU A C 1
ATOM 1481 O O . GLU A 1 188 ? -7.867 6.547 24.826 1.00 95.94 188 GLU A O 1
ATOM 1486 N N . LEU A 1 189 ? -6.370 6.552 23.152 1.00 96.75 189 LEU A N 1
ATOM 1487 C CA . LEU A 1 189 ? -7.103 5.635 22.275 1.00 96.75 189 LEU A CA 1
ATOM 1488 C C . LEU A 1 189 ? -6.524 4.218 22.372 1.00 96.75 189 LEU A C 1
ATOM 1490 O O . LEU A 1 189 ? -5.322 4.017 22.542 1.00 96.75 189 LEU A O 1
ATOM 1494 N N . ARG A 1 190 ? -7.383 3.204 22.231 1.00 97.06 190 ARG A N 1
ATOM 1495 C CA . ARG A 1 190 ? -6.962 1.799 22.250 1.00 97.06 190 ARG A CA 1
ATOM 1496 C C . ARG A 1 190 ? -6.551 1.346 20.847 1.00 97.06 190 ARG A C 1
ATOM 1498 O O . ARG A 1 190 ? -7.394 0.941 20.052 1.00 97.06 190 ARG A O 1
ATOM 1505 N N . TRP A 1 191 ? -5.255 1.395 20.560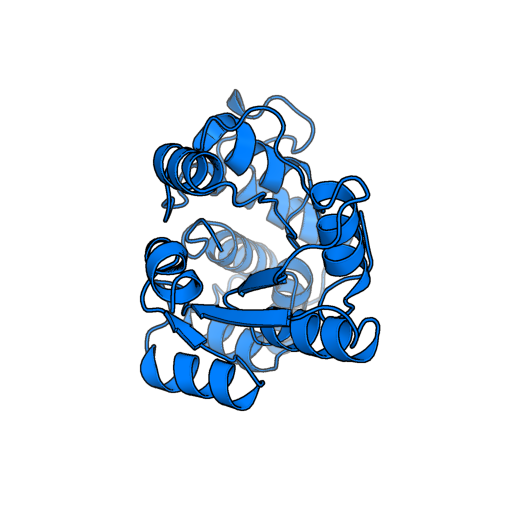 1.00 98.06 191 TRP A N 1
ATOM 1506 C CA . TRP A 1 191 ? -4.683 1.000 19.267 1.00 98.06 191 TRP A CA 1
ATOM 1507 C C . TRP A 1 191 ? -4.393 -0.502 19.180 1.00 98.06 191 TRP A C 1
ATOM 1509 O O . TRP A 1 191 ? -3.690 -1.031 20.046 1.00 98.06 191 TRP A O 1
ATOM 1519 N N . ARG A 1 192 ? -4.865 -1.161 18.116 1.00 97.62 192 ARG A N 1
ATOM 1520 C CA . ARG A 1 192 ? -4.579 -2.566 17.779 1.00 97.62 192 ARG A CA 1
ATOM 1521 C C . ARG A 1 192 ? -3.835 -2.660 16.437 1.00 97.62 192 ARG A C 1
ATOM 1523 O O . ARG A 1 192 ? -4.342 -2.221 15.407 1.00 97.62 192 ARG A O 1
ATOM 1530 N N . SER A 1 193 ? -2.647 -3.248 16.445 1.00 97.94 193 SER A N 1
ATOM 1531 C CA . SER A 1 193 ? -1.809 -3.499 15.273 1.00 97.94 193 SER A CA 1
ATOM 1532 C C . SER A 1 193 ? -1.966 -4.949 14.824 1.00 97.94 193 SER A C 1
ATOM 1534 O O . SER A 1 193 ? -1.605 -5.868 15.562 1.00 97.94 193 SER A O 1
ATOM 1536 N N . LEU A 1 194 ? -2.520 -5.166 13.631 1.00 97.94 194 LEU A N 1
ATOM 1537 C CA . LEU A 1 194 ? -2.662 -6.489 13.030 1.00 97.94 194 LEU A CA 1
ATOM 1538 C C . LEU A 1 194 ? -1.701 -6.635 11.849 1.00 97.94 194 LEU A C 1
ATOM 1540 O O . LEU A 1 194 ? -1.680 -5.806 10.939 1.00 97.94 194 LEU A O 1
ATOM 1544 N N . GLY A 1 195 ? -0.923 -7.712 11.860 1.00 96.56 195 GLY A N 1
ATOM 1545 C CA . GLY A 1 195 ? -0.030 -8.091 10.771 1.00 96.56 195 GLY A CA 1
ATOM 1546 C C . GLY A 1 195 ? -0.610 -9.221 9.925 1.00 96.56 195 GLY A C 1
ATOM 1547 O O . GLY A 1 195 ? -1.206 -10.156 10.460 1.00 96.56 195 GLY A O 1
ATOM 1548 N N . VAL A 1 196 ? -0.393 -9.165 8.616 1.00 96.38 196 VAL A N 1
ATOM 1549 C CA . VAL A 1 196 ? -0.707 -10.250 7.674 1.00 96.38 196 VAL A CA 1
ATOM 1550 C C . VAL A 1 196 ? 0.449 -10.414 6.693 1.00 96.38 196 VAL A C 1
ATOM 1552 O O . VAL A 1 196 ? 0.964 -9.423 6.188 1.00 96.38 196 VAL A O 1
ATOM 1555 N N . ALA A 1 197 ? 0.898 -11.638 6.421 1.00 93.19 197 ALA A N 1
ATOM 1556 C CA . ALA A 1 197 ? 1.919 -11.830 5.394 1.00 93.19 197 ALA A CA 1
ATOM 1557 C C . ALA A 1 197 ? 1.340 -11.581 3.985 1.00 93.19 197 ALA A C 1
ATOM 1559 O O . ALA A 1 197 ? 0.219 -12.014 3.696 1.00 93.19 197 ALA A O 1
ATOM 1560 N N . PRO A 1 198 ? 2.094 -10.939 3.076 1.00 89.81 198 PRO A N 1
ATOM 1561 C CA . PRO A 1 198 ? 1.752 -10.939 1.661 1.00 89.81 198 PRO A CA 1
ATOM 1562 C C . PRO A 1 198 ? 1.687 -12.371 1.094 1.00 89.81 198 PRO A C 1
ATOM 1564 O O . PRO A 1 198 ? 2.555 -13.179 1.431 1.00 89.81 198 PRO A O 1
ATOM 1567 N N . PRO A 1 199 ? 0.733 -12.702 0.194 1.00 88.19 199 PRO A N 1
ATOM 1568 C CA . PRO A 1 199 ? 0.560 -14.059 -0.337 1.00 88.19 199 PRO A CA 1
ATOM 1569 C C . PRO A 1 199 ? 1.784 -14.598 -1.073 1.00 88.19 199 PRO A C 1
ATOM 1571 O O . PRO A 1 199 ? 1.993 -15.804 -1.140 1.00 88.19 199 PRO A O 1
ATOM 1574 N N . HIS A 1 200 ? 2.584 -13.697 -1.636 1.00 84.06 200 HIS A N 1
ATOM 1575 C CA . HIS A 1 200 ? 3.768 -14.021 -2.419 1.00 84.06 200 HIS A CA 1
ATOM 1576 C C . HIS A 1 200 ? 5.029 -14.246 -1.575 1.00 84.06 200 HIS A C 1
ATOM 1578 O O . HIS A 1 200 ? 6.075 -14.575 -2.131 1.00 84.06 200 HIS A O 1
ATOM 1584 N N . VAL A 1 201 ? 4.972 -14.050 -0.255 1.00 84.69 201 VAL A N 1
ATOM 1585 C CA . VAL A 1 201 ? 6.119 -14.318 0.617 1.00 84.69 201 VAL A CA 1
ATOM 1586 C C . VAL A 1 201 ? 6.306 -15.826 0.773 1.00 84.69 201 VAL A C 1
ATOM 1588 O O . VAL A 1 201 ? 5.404 -16.528 1.221 1.00 84.69 201 VAL A O 1
ATOM 1591 N N . ALA A 1 202 ? 7.503 -16.320 0.446 1.00 82.94 202 ALA A N 1
ATOM 1592 C CA . ALA A 1 202 ? 7.825 -17.744 0.530 1.00 82.94 202 ALA A CA 1
ATOM 1593 C C . ALA A 1 202 ? 7.908 -18.257 1.983 1.00 82.94 202 ALA A C 1
ATOM 1595 O O . ALA A 1 202 ? 7.312 -19.279 2.316 1.00 82.94 202 ALA A O 1
ATOM 1596 N N . ASP A 1 203 ? 8.619 -17.541 2.864 1.00 88.62 203 ASP A N 1
ATOM 1597 C CA . ASP A 1 203 ? 8.746 -17.894 4.285 1.00 88.62 203 ASP A CA 1
ATOM 1598 C C . ASP A 1 203 ? 7.772 -17.078 5.147 1.00 88.62 203 ASP A C 1
ATOM 1600 O O . ASP A 1 203 ? 8.133 -16.119 5.838 1.00 88.62 203 ASP A O 1
ATOM 1604 N N . VAL A 1 204 ? 6.499 -17.473 5.088 1.00 92.00 204 VAL A N 1
ATOM 1605 C CA . VAL A 1 204 ? 5.404 -16.848 5.847 1.00 92.00 204 VAL A CA 1
ATOM 1606 C C . VAL A 1 204 ? 5.684 -16.850 7.353 1.00 92.00 204 VAL A C 1
ATOM 1608 O O . VAL A 1 204 ? 5.353 -15.890 8.047 1.00 92.00 204 VAL A O 1
ATOM 1611 N N . MET A 1 205 ? 6.325 -17.897 7.881 1.00 92.81 205 MET A N 1
ATOM 1612 C CA . MET A 1 205 ? 6.578 -18.026 9.319 1.00 92.81 205 MET A CA 1
ATOM 1613 C C . MET A 1 205 ? 7.625 -17.029 9.807 1.00 92.81 205 MET A C 1
ATOM 1615 O O . MET A 1 205 ? 7.392 -16.338 10.805 1.00 92.81 205 MET A O 1
ATOM 1619 N N . SER A 1 206 ? 8.745 -16.910 9.094 1.00 92.06 206 SER A N 1
ATOM 1620 C CA . SER A 1 206 ? 9.758 -15.890 9.376 1.00 92.06 206 SER A CA 1
ATOM 1621 C C . SER A 1 206 ? 9.186 -14.483 9.209 1.00 92.06 206 SER A C 1
ATOM 1623 O O . SER A 1 206 ? 9.412 -13.610 10.052 1.00 92.06 206 SER A O 1
ATOM 1625 N N . TYR A 1 207 ? 8.349 -14.268 8.193 1.00 90.75 207 TYR A N 1
ATOM 1626 C CA . TYR A 1 207 ? 7.707 -12.976 7.966 1.00 90.75 207 TYR A CA 1
ATOM 1627 C C . TYR A 1 207 ? 6.729 -12.595 9.084 1.00 90.75 207 TYR A C 1
ATOM 1629 O O . TYR A 1 207 ? 6.777 -11.483 9.611 1.00 90.75 207 TYR A O 1
ATOM 1637 N N . HIS A 1 208 ? 5.901 -13.536 9.539 1.00 94.94 208 HIS A N 1
ATOM 1638 C CA . HIS A 1 208 ? 5.063 -13.355 10.722 1.00 94.94 208 HIS A CA 1
ATOM 1639 C C . HIS A 1 208 ? 5.899 -13.031 11.961 1.00 94.94 208 HIS A C 1
ATOM 1641 O O . HIS A 1 208 ? 5.533 -12.144 12.734 1.00 94.94 208 HIS A O 1
ATOM 1647 N N . GLN A 1 209 ? 7.039 -13.701 12.151 1.00 95.38 209 GLN A N 1
ATOM 1648 C CA . GLN A 1 209 ? 7.939 -13.388 13.257 1.00 95.38 209 GLN A CA 1
ATOM 1649 C C . GLN A 1 209 ? 8.527 -11.977 13.135 1.00 95.38 209 GLN A C 1
ATOM 1651 O O . GLN A 1 209 ? 8.610 -11.272 14.139 1.00 95.38 209 GLN A O 1
ATOM 1656 N N . LYS A 1 210 ? 8.869 -11.529 11.923 1.00 93.19 210 LYS A N 1
ATOM 1657 C CA . LYS A 1 210 ? 9.330 -10.160 11.653 1.00 93.19 210 LYS A CA 1
ATOM 1658 C C . LYS A 1 210 ? 8.276 -9.122 12.052 1.00 93.19 210 LYS A C 1
ATOM 1660 O O . LYS A 1 210 ? 8.618 -8.164 12.740 1.00 93.19 210 LYS A O 1
ATOM 1665 N N . LEU A 1 211 ? 7.007 -9.331 11.695 1.00 94.69 211 LEU A N 1
ATOM 1666 C CA . LEU A 1 211 ? 5.908 -8.434 12.083 1.00 94.69 211 LEU A CA 1
ATOM 1667 C C . LEU A 1 211 ? 5.657 -8.437 13.601 1.00 94.69 211 LEU A C 1
ATOM 1669 O O . LEU A 1 211 ? 5.469 -7.374 14.191 1.00 94.69 211 LEU A O 1
ATOM 1673 N N . ARG A 1 212 ? 5.723 -9.602 14.264 1.00 96.94 212 ARG A N 1
ATOM 1674 C CA . ARG A 1 212 ? 5.628 -9.688 15.737 1.00 96.94 212 ARG A CA 1
ATOM 1675 C C . ARG A 1 212 ? 6.771 -8.957 16.428 1.00 96.94 212 ARG A C 1
ATOM 1677 O O . ARG A 1 212 ? 6.528 -8.193 17.353 1.00 96.94 212 ARG A O 1
ATOM 1684 N N . ASN A 1 213 ? 8.003 -9.154 15.961 1.00 96.06 213 ASN A N 1
ATOM 1685 C CA . ASN A 1 213 ? 9.184 -8.484 16.507 1.00 96.06 213 ASN A CA 1
ATOM 1686 C C . ASN A 1 213 ? 9.116 -6.961 16.329 1.00 96.06 213 ASN A C 1
ATOM 1688 O O . ASN A 1 213 ? 9.645 -6.232 17.161 1.00 96.06 213 ASN A O 1
ATOM 1692 N N . ALA A 1 214 ? 8.454 -6.488 15.270 1.00 93.69 214 ALA A N 1
ATOM 1693 C CA . ALA A 1 214 ? 8.174 -5.071 15.066 1.00 93.69 214 ALA A CA 1
ATOM 1694 C C . ALA A 1 214 ? 7.082 -4.517 16.001 1.00 93.69 214 ALA A C 1
ATOM 1696 O O . ALA A 1 214 ? 6.921 -3.307 16.060 1.00 93.69 214 ALA A O 1
ATOM 1697 N N . GLY A 1 215 ? 6.347 -5.371 16.726 1.00 96.69 215 GLY A N 1
ATOM 1698 C CA . GLY A 1 215 ? 5.332 -4.977 17.708 1.00 96.69 215 GLY A CA 1
ATOM 1699 C C . GLY A 1 215 ? 3.879 -5.114 17.241 1.00 96.69 215 GLY A C 1
ATOM 1700 O O . GLY A 1 215 ? 3.011 -4.414 17.762 1.00 96.69 215 GLY A O 1
ATOM 1701 N N . ALA A 1 216 ? 3.591 -5.988 16.270 1.00 97.38 216 ALA A N 1
ATOM 1702 C CA . ALA A 1 216 ? 2.212 -6.341 15.930 1.00 97.38 216 ALA A CA 1
ATOM 1703 C C . ALA A 1 216 ? 1.538 -7.050 17.119 1.00 97.38 216 ALA A C 1
ATOM 1705 O O . ALA A 1 216 ? 2.091 -8.007 17.662 1.00 97.38 216 ALA A O 1
ATOM 1706 N N . ASP A 1 217 ? 0.335 -6.612 17.496 1.00 97.38 217 ASP A N 1
ATOM 1707 C CA . ASP A 1 217 ? -0.422 -7.195 18.611 1.00 97.38 217 ASP A CA 1
ATOM 1708 C C . ASP A 1 217 ? -1.037 -8.550 18.217 1.00 97.38 217 ASP A C 1
ATOM 1710 O O . ASP A 1 217 ? -1.166 -9.452 19.043 1.00 97.38 217 ASP A O 1
ATOM 1714 N N . CYS A 1 218 ? -1.412 -8.704 16.945 1.00 96.56 218 CYS A N 1
ATOM 1715 C CA . CYS A 1 218 ? -1.995 -9.925 16.399 1.00 96.56 218 CYS A CA 1
ATOM 1716 C C . CYS A 1 218 ? -1.446 -10.203 14.996 1.00 96.56 218 CYS A C 1
ATOM 1718 O O . CYS A 1 218 ? -1.184 -9.278 14.230 1.00 96.56 218 CYS A O 1
ATOM 1720 N N . ILE A 1 219 ? -1.302 -11.482 14.650 1.00 97.19 219 ILE A N 1
ATOM 1721 C CA . ILE A 1 219 ? -0.994 -11.925 13.290 1.00 97.19 219 ILE A CA 1
ATOM 1722 C C . ILE A 1 219 ? -2.155 -12.774 12.791 1.00 97.19 219 ILE A C 1
ATOM 1724 O O . ILE A 1 219 ? -2.535 -13.732 13.467 1.00 97.19 219 ILE A O 1
ATOM 1728 N N . VAL A 1 220 ? -2.666 -12.445 11.610 1.00 96.38 220 VAL A N 1
ATOM 1729 C CA . VAL A 1 220 ? -3.724 -13.192 10.921 1.00 96.38 220 VAL A CA 1
ATOM 1730 C C . VAL A 1 220 ? -3.177 -13.880 9.671 1.00 96.38 220 VAL A C 1
ATOM 1732 O O . VAL A 1 220 ? -2.202 -13.412 9.081 1.00 96.38 220 VAL A O 1
ATOM 1735 N N . GLY A 1 221 ? -3.793 -14.991 9.261 1.00 93.94 221 GLY A N 1
ATOM 1736 C CA . GLY A 1 221 ? -3.389 -15.732 8.063 1.00 93.94 221 GLY A CA 1
ATOM 1737 C C . GLY A 1 221 ? -3.830 -15.056 6.765 1.00 93.94 221 GLY A C 1
ATOM 1738 O O . GLY A 1 221 ? -3.160 -15.178 5.743 1.00 93.94 221 GLY A O 1
ATOM 1739 N N . ALA A 1 222 ? -4.934 -14.309 6.807 1.00 94.06 222 ALA A N 1
ATOM 1740 C CA . ALA A 1 222 ? -5.463 -13.563 5.671 1.00 94.06 222 ALA A CA 1
ATOM 1741 C C . ALA A 1 222 ? -6.227 -12.314 6.128 1.00 94.06 222 ALA A C 1
ATOM 1743 O O . ALA A 1 222 ? -6.809 -12.295 7.210 1.00 94.06 222 ALA A O 1
ATOM 1744 N N . THR A 1 223 ? -6.324 -11.290 5.271 1.00 94.62 223 THR A N 1
ATOM 1745 C CA . THR A 1 223 ? -7.039 -10.036 5.589 1.00 94.62 223 THR A CA 1
ATOM 1746 C C . THR A 1 223 ? -8.492 -10.264 6.019 1.00 94.62 223 THR A C 1
ATOM 1748 O O . THR A 1 223 ? -8.987 -9.574 6.904 1.00 94.62 223 THR A O 1
ATOM 1751 N N . ARG A 1 224 ? -9.171 -11.270 5.454 1.00 93.12 224 ARG A N 1
ATOM 1752 C CA . ARG A 1 224 ? -10.554 -11.633 5.822 1.00 93.12 224 ARG A CA 1
ATOM 1753 C C . ARG A 1 224 ? -10.714 -12.103 7.271 1.00 93.12 224 ARG A C 1
ATOM 1755 O O . ARG A 1 224 ? -11.797 -12.000 7.834 1.00 93.12 224 ARG A O 1
ATOM 1762 N N . GLU A 1 225 ? -9.640 -12.583 7.892 1.00 93.81 225 GLU A N 1
ATOM 1763 C CA . GLU A 1 225 ? -9.632 -13.008 9.296 1.00 93.81 225 GLU A CA 1
ATOM 1764 C C . GLU A 1 225 ? -9.554 -11.818 10.269 1.00 93.81 225 GLU A C 1
ATOM 1766 O O . GLU A 1 225 ? -9.605 -12.011 11.484 1.00 93.81 225 GLU A O 1
ATOM 1771 N N . LEU A 1 226 ? -9.498 -10.580 9.752 1.00 93.50 226 LEU A N 1
ATOM 1772 C CA . LEU A 1 226 ? -9.566 -9.353 10.545 1.00 93.50 226 LEU A CA 1
ATOM 1773 C C . LEU A 1 226 ? -10.789 -9.341 11.468 1.00 93.50 226 LEU A C 1
ATOM 1775 O O . LEU A 1 226 ? -10.650 -9.063 12.653 1.00 93.50 226 LEU A O 1
ATOM 1779 N N . ILE A 1 227 ? -11.982 -9.647 10.951 1.00 91.31 227 ILE A N 1
ATOM 1780 C CA . ILE A 1 227 ? -13.228 -9.536 11.724 1.00 91.31 227 ILE A CA 1
ATOM 1781 C C . ILE A 1 227 ? -13.205 -10.471 12.950 1.00 91.31 227 ILE A C 1
ATOM 1783 O O . ILE A 1 227 ? -13.365 -9.970 14.065 1.00 91.31 227 ILE A O 1
ATOM 1787 N N . PRO A 1 228 ? -12.933 -11.787 12.814 1.00 91.69 228 PRO A N 1
ATOM 1788 C CA . PRO A 1 228 ? -12.743 -12.662 13.971 1.00 91.69 228 PRO A CA 1
ATOM 1789 C C . PRO A 1 228 ? -11.645 -12.210 14.941 1.00 91.69 228 PRO A C 1
ATOM 1791 O O . PRO A 1 228 ? -11.785 -12.425 16.142 1.00 91.69 228 PRO A O 1
ATOM 1794 N N . ALA A 1 229 ? -10.558 -11.604 14.453 1.00 91.81 229 ALA A N 1
ATOM 1795 C CA . ALA A 1 229 ? -9.462 -11.128 15.299 1.00 91.81 229 ALA A CA 1
ATOM 1796 C C . ALA A 1 229 ? -9.820 -9.858 16.097 1.00 91.81 229 ALA A C 1
ATOM 1798 O O . ALA A 1 229 ? -9.311 -9.653 17.197 1.00 91.81 229 ALA A O 1
ATOM 1799 N N . LEU A 1 230 ? -10.703 -9.004 15.570 1.00 89.25 230 LEU A N 1
ATOM 1800 C CA . LEU A 1 230 ? -11.165 -7.791 16.256 1.00 89.25 230 LEU A CA 1
ATOM 1801 C C . LEU A 1 230 ? -12.173 -8.077 17.371 1.00 89.25 230 LEU A C 1
ATOM 1803 O O . LEU A 1 230 ? -12.241 -7.316 18.334 1.00 89.25 230 LEU A O 1
ATOM 1807 N N . LEU A 1 231 ? -12.949 -9.153 17.232 1.00 84.19 231 LEU A N 1
ATOM 1808 C CA . LEU A 1 231 ? -14.006 -9.541 18.172 1.00 84.19 231 LEU A CA 1
ATOM 1809 C C . LEU A 1 231 ? -13.499 -10.368 19.368 1.00 84.19 231 LEU A C 1
ATOM 1811 O O . LEU A 1 231 ? -14.298 -10.742 20.226 1.00 84.19 231 LEU A O 1
ATOM 1815 N N . GLN A 1 232 ? -12.194 -10.644 19.418 1.00 72.44 232 GLN A N 1
ATOM 1816 C CA . GLN A 1 232 ? -11.490 -11.203 20.577 1.00 72.44 232 GLN A CA 1
ATOM 1817 C C . GLN A 1 232 ? -11.035 -10.085 21.528 1.00 72.44 232 GLN A C 1
ATOM 1819 O O . GLN A 1 232 ? -11.081 -10.329 22.753 1.00 72.44 232 GLN A O 1
#

Foldseek 3Di:
DWWFCCQALVVLLQVLLCVQPVHGDDPVNLCVLVVVVPCPHSLVVSQVVCVVVVTDGDDSVVSVVSSCCQRQVDDLVDDSVNGPHRLVVIGTQDALVLVVVCVVVVHFDAEEEAADPSSVCCCQCVVRVHDPGHYDYRPNDDDFPALPSVVVSVCVRCVPPQDQADEDEDADLRQLSNQVNVCVVCVVHHYAAEHEHRPPDPCRPVSQVVNVVSPHPYYDDGPSCVVVVVVD